Protein AF-A0A6A8GBI9-F1 (afdb_monomer_lite)

Secondary structure (DSSP, 8-state):
--TTTT-TT---HHHHHHH-----SSHHHHHHHHHHHHHHH----HHHHHHS----SHHHHHTS-GGGSHHHHHHHHHHH-HHHHHHHHHHHHHHH-SSS-THHHHHHHHHHHHHHHHHHHHHHHHHHHHHHHH-GGGHHHHTS---HHHHHHHHHHHHHHHHHHHHHHHHS-HHHHHHH-TTTTTT--GGG--HHHHHHHHHHTTSS-HHHHHHHHHHHHHHHHHHHTTSS-----HHHHHHHHHHHHHHHHHHHHHHHHHHH------HHHHHHHHHHHHHTS-EEEETTTTEEEE---TTS---

pLDDT: mean 80.08, std 15.82, range [29.17, 96.94]

Foldseek 3Di:
DPLPPPDPPCCFVLNVLLPDPDDLPDPLLSLLLNLLCCLQPNDDDPVLLVPQDADDDLVSQLPDDSVNNNNNLVNCCVVPNDVVSLVSSLVNCVVPPPQFDSCLSVLSNLLSVLSSLVSCLPVVQVVVVVVCVVPVVCCVVVVHRDPSLLVSLLVLLQSLLVSLLVVLLVVFPVVVVCVVPPVNPPPDDSVRDDSLNSLVSCVVVVLDDPLLSLLSLLSVVVNVVSVVCVPDDDDDPSVSSVLSSVSSSVSSSVSSQVSSCVRPVDDPDPVVVSVVSVCCCCPVQVWDQDPVVSHIDGDDDPPPRPD

Sequence (307 aa):
MDIFDGYPEQENIFQQMVSDDRKLGNEEEEMLLSIIPDLYFKSFDRSDIDSAQDVRTYQDFLELSTDEIRLPIQKIQKREGRYTALKYLWWRFNERSEFYDKWIFLLFVETAEIYLLDTIAHSIPEAIEVLLEKYPQLEQSFHGNPKMDFAYHQYVVLRACAFLHQYLLEKVNIDQYINENSNLQGQFNRDQISFSKVINWAKYDDLITAQTRRLIHFIREVRNVSAHNMWLDRNYSIDILRHGSECSTYILNQILALQFREHLGYDFSREKYGNELENKIEREFEWWYYEQKQTWQPGENPDGRRL

Structure (mmCIF, N/CA/C/O backbone):
data_AF-A0A6A8GBI9-F1
#
_entry.id   AF-A0A6A8GBI9-F1
#
loop_
_atom_site.group_PDB
_atom_site.id
_atom_site.type_symbol
_atom_site.label_atom_id
_atom_site.label_alt_id
_atom_site.label_comp_id
_atom_site.label_asym_id
_atom_site.label_entity_id
_atom_site.label_seq_id
_atom_site.pdbx_PDB_ins_code
_atom_site.Cartn_x
_atom_site.Cartn_y
_atom_site.Cartn_z
_atom_site.occupancy
_atom_site.B_iso_or_equiv
_atom_site.auth_seq_id
_atom_site.auth_comp_id
_atom_site.auth_asym_id
_atom_site.auth_atom_id
_atom_site.pdbx_PDB_model_num
ATOM 1 N N . MET A 1 1 ? 8.711 17.181 17.775 1.00 29.83 1 MET A N 1
ATOM 2 C CA . MET A 1 1 ? 9.452 16.985 16.520 1.00 29.83 1 MET A CA 1
ATOM 3 C C . MET A 1 1 ? 8.476 16.249 15.641 1.00 29.83 1 MET A C 1
ATOM 5 O O . MET A 1 1 ? 8.151 15.115 15.976 1.00 29.83 1 MET A O 1
ATOM 9 N N . ASP A 1 2 ? 7.853 16.951 14.695 1.00 29.17 2 ASP A N 1
ATOM 10 C CA . ASP A 1 2 ? 6.914 16.304 13.785 1.00 29.17 2 ASP A CA 1
ATOM 11 C C . ASP A 1 2 ? 7.690 15.239 13.018 1.00 29.17 2 ASP A C 1
ATOM 13 O O . ASP A 1 2 ? 8.718 15.527 12.409 1.00 29.17 2 ASP A O 1
ATOM 17 N N . ILE A 1 3 ? 7.217 13.996 13.071 1.00 35.81 3 ILE A N 1
ATOM 18 C CA . ILE A 1 3 ? 7.828 12.815 12.429 1.00 35.81 3 ILE A CA 1
ATOM 19 C C . ILE A 1 3 ? 7.675 12.907 10.887 1.00 35.81 3 ILE A C 1
ATOM 21 O O . ILE A 1 3 ? 7.720 11.914 10.172 1.00 35.81 3 ILE A O 1
ATOM 25 N N . PHE A 1 4 ? 7.429 14.109 10.365 1.00 39.19 4 PHE A N 1
ATOM 26 C CA . PHE A 1 4 ? 6.957 14.403 9.018 1.00 39.19 4 PHE A CA 1
ATOM 27 C C . PHE A 1 4 ? 7.815 15.464 8.299 1.00 39.19 4 PHE A C 1
ATOM 29 O O . PHE A 1 4 ? 7.610 15.693 7.113 1.00 39.19 4 PHE A O 1
ATOM 36 N N . ASP A 1 5 ? 8.810 16.064 8.966 1.00 31.52 5 ASP A N 1
ATOM 37 C CA . ASP A 1 5 ? 9.609 17.192 8.440 1.00 31.52 5 ASP A CA 1
ATOM 38 C C . ASP A 1 5 ? 10.712 16.801 7.421 1.00 31.52 5 ASP A C 1
ATOM 40 O O . ASP A 1 5 ? 11.514 17.636 7.005 1.00 31.52 5 ASP A O 1
ATOM 44 N N . GLY A 1 6 ? 10.782 15.531 7.001 1.00 31.50 6 GLY A N 1
ATOM 45 C CA . GLY A 1 6 ? 11.886 14.998 6.188 1.00 31.50 6 GLY A CA 1
ATOM 46 C C . GLY A 1 6 ? 11.761 15.124 4.662 1.00 31.50 6 GLY A C 1
ATOM 47 O O . GLY A 1 6 ? 12.759 14.933 3.972 1.00 31.50 6 GLY A O 1
ATOM 48 N N . TYR A 1 7 ? 10.585 15.447 4.107 1.00 38.94 7 TYR A N 1
ATOM 49 C CA . TYR A 1 7 ? 10.371 15.462 2.646 1.00 38.94 7 TYR A CA 1
ATOM 50 C C . TYR A 1 7 ? 9.542 16.673 2.178 1.00 38.94 7 TYR A C 1
ATOM 52 O O . TYR A 1 7 ? 8.348 16.539 1.909 1.00 38.94 7 TYR A O 1
ATOM 60 N N . PRO A 1 8 ? 10.162 17.857 2.009 1.00 36.34 8 PRO A N 1
ATOM 61 C CA . PRO A 1 8 ? 9.446 19.108 1.730 1.00 36.34 8 PRO A CA 1
ATOM 62 C C . PRO A 1 8 ? 8.731 19.180 0.367 1.00 36.34 8 PRO A C 1
ATOM 64 O O . PRO A 1 8 ? 7.944 20.093 0.148 1.00 36.34 8 PRO A O 1
ATOM 67 N N . GLU A 1 9 ? 8.989 18.248 -0.560 1.00 42.59 9 GLU A N 1
ATOM 68 C CA . GLU A 1 9 ? 8.380 18.244 -1.905 1.00 42.59 9 GLU A CA 1
ATOM 69 C C . GLU A 1 9 ? 7.483 17.023 -2.182 1.00 42.59 9 GLU A C 1
ATOM 71 O O . GLU A 1 9 ? 6.842 16.942 -3.231 1.00 42.59 9 GLU A O 1
ATOM 76 N N . GLN A 1 10 ? 7.388 16.082 -1.237 1.00 48.66 10 GLN A N 1
ATOM 77 C CA . GLN A 1 10 ? 6.519 14.908 -1.332 1.00 48.66 10 GLN A CA 1
ATOM 78 C C . GLN A 1 10 ? 5.439 14.976 -0.257 1.00 48.66 10 GLN A C 1
ATOM 80 O O . GLN A 1 10 ? 5.366 14.100 0.600 1.00 48.66 10 GLN A O 1
ATOM 85 N N . GLU A 1 11 ? 4.574 15.994 -0.300 1.00 52.78 11 GLU A N 1
ATOM 86 C CA . GLU A 1 11 ? 3.369 15.973 0.535 1.00 52.78 11 GLU A CA 1
ATOM 87 C C . GLU A 1 11 ? 2.647 14.651 0.262 1.00 52.78 11 GLU A C 1
ATOM 89 O O . GLU A 1 11 ? 2.245 14.380 -0.867 1.00 52.78 11 GLU A O 1
ATOM 94 N N . ASN A 1 12 ? 2.577 13.744 1.229 1.00 61.06 12 ASN A N 1
ATOM 95 C CA . ASN A 1 12 ? 1.937 12.450 1.020 1.00 61.06 12 ASN A CA 1
ATOM 96 C C . ASN A 1 12 ? 0.427 12.701 0.869 1.00 61.06 12 ASN A C 1
ATOM 98 O O . ASN A 1 12 ? -0.116 13.493 1.630 1.00 61.06 12 ASN A O 1
ATOM 102 N N . ILE A 1 13 ? -0.273 12.053 -0.073 1.00 63.00 13 ILE A N 1
ATOM 103 C CA . ILE A 1 13 ? -1.747 12.163 -0.149 1.00 63.00 13 ILE A CA 1
ATOM 104 C C . ILE A 1 13 ? -2.352 11.797 1.204 1.00 63.00 13 ILE A C 1
ATOM 106 O O . ILE A 1 13 ? -3.234 12.488 1.683 1.00 63.00 13 ILE A O 1
ATOM 110 N N . PHE A 1 14 ? -1.795 10.792 1.880 1.00 61.22 14 PHE A N 1
ATOM 111 C CA . PHE A 1 14 ? -2.158 10.468 3.252 1.00 61.22 14 PHE A CA 1
ATOM 112 C C . PHE A 1 14 ? -1.998 11.663 4.207 1.00 61.22 14 PHE A C 1
ATOM 114 O O . PHE A 1 14 ? -2.901 11.938 4.982 1.00 61.22 14 PHE A O 1
ATOM 121 N N . GLN A 1 15 ? -0.888 12.406 4.145 1.00 62.34 15 GLN A N 1
ATOM 122 C CA . GLN A 1 15 ? -0.668 13.581 5.000 1.00 62.34 15 GLN A CA 1
ATOM 123 C C . GLN A 1 15 ? -1.589 14.741 4.635 1.00 62.34 15 GLN A C 1
ATOM 125 O O . GLN A 1 15 ? -2.162 15.335 5.537 1.00 62.34 15 GLN A O 1
ATOM 130 N N . GLN A 1 16 ? -1.757 15.029 3.340 1.00 64.81 16 GLN A N 1
ATOM 131 C CA . GLN A 1 16 ? -2.707 16.031 2.854 1.00 64.81 16 GLN A CA 1
ATOM 132 C C . GLN A 1 16 ? -4.115 15.692 3.337 1.00 64.81 16 GLN A C 1
ATOM 134 O O . GLN A 1 16 ? -4.820 16.549 3.829 1.00 64.81 16 GLN A O 1
ATOM 139 N N . MET A 1 17 ? -4.514 14.426 3.287 1.00 60.56 17 MET A N 1
ATOM 140 C CA . MET A 1 17 ? -5.832 14.001 3.747 1.00 60.56 17 MET A CA 1
ATOM 141 C C . MET A 1 17 ? -5.995 14.012 5.266 1.00 60.56 17 MET A C 1
ATOM 143 O O . MET A 1 17 ? -7.105 14.183 5.753 1.00 60.56 17 MET A O 1
ATOM 147 N N . VAL A 1 18 ? -4.912 13.820 6.021 1.00 56.78 18 VAL A N 1
ATOM 148 C CA . VAL A 1 18 ? -4.925 13.926 7.488 1.00 56.78 18 VAL A CA 1
ATOM 149 C C . VAL A 1 18 ? -4.931 15.384 7.950 1.00 56.78 18 VAL A C 1
ATOM 151 O O . VAL A 1 18 ? -5.455 15.668 9.025 1.00 56.78 18 VAL A O 1
ATOM 154 N N . SER A 1 19 ? -4.344 16.299 7.175 1.00 56.59 19 SER A N 1
ATOM 155 C CA . SER A 1 19 ? -4.234 17.722 7.517 1.00 56.59 19 SER A CA 1
ATOM 156 C C . SER A 1 19 ? -5.387 18.583 7.002 1.00 56.59 19 SER A C 1
ATOM 158 O O . SER A 1 19 ? -5.551 19.716 7.452 1.00 56.59 19 SER A O 1
ATOM 160 N N . ASP A 1 20 ? -6.174 18.072 6.063 1.00 57.03 20 ASP A N 1
ATOM 161 C CA . ASP A 1 20 ? -7.222 18.819 5.385 1.00 57.03 20 ASP A CA 1
ATOM 162 C C . ASP A 1 20 ? -8.585 18.541 6.036 1.00 57.03 20 ASP A C 1
ATOM 164 O O . ASP A 1 20 ? -9.169 17.477 5.857 1.00 57.03 20 ASP A O 1
ATOM 168 N N . ASP A 1 21 ? -9.110 19.523 6.779 1.00 51.56 21 ASP A N 1
ATOM 169 C CA . ASP A 1 21 ? -10.409 19.508 7.491 1.00 51.56 21 ASP A CA 1
ATOM 170 C C . ASP A 1 21 ? -11.647 19.401 6.557 1.00 51.56 21 ASP A C 1
ATOM 172 O O . ASP A 1 21 ? -12.781 19.726 6.931 1.00 51.56 21 ASP A O 1
ATOM 176 N N . ARG A 1 22 ? -11.467 19.003 5.294 1.00 55.22 22 ARG A N 1
ATOM 177 C CA . ARG A 1 22 ? -12.538 18.924 4.296 1.00 55.22 22 ARG A CA 1
ATOM 178 C C . ARG A 1 22 ? -13.283 17.596 4.414 1.00 55.22 22 ARG A C 1
ATOM 180 O O . ARG A 1 22 ? -12.668 16.541 4.412 1.00 55.22 22 ARG A O 1
ATOM 187 N N . LYS A 1 23 ? -14.621 17.661 4.433 1.00 57.38 23 LYS A N 1
ATOM 188 C CA . LYS A 1 23 ? -15.494 16.476 4.426 1.00 57.38 23 LYS A CA 1
ATOM 189 C C . LYS A 1 23 ? -15.269 15.642 3.157 1.00 57.38 23 LYS A C 1
ATOM 191 O O . LYS A 1 23 ? -15.587 16.081 2.050 1.00 57.38 23 LYS A O 1
ATOM 196 N N . LEU A 1 24 ? -14.697 14.462 3.333 1.00 60.19 24 LEU A N 1
ATOM 197 C CA . LEU A 1 24 ? -14.413 13.425 2.344 1.00 60.19 24 LEU A CA 1
ATOM 198 C C . LEU A 1 24 ? -15.635 12.486 2.121 1.00 60.19 24 LEU A C 1
ATOM 200 O O . LEU A 1 24 ? -15.493 11.272 2.181 1.00 60.19 24 LEU A O 1
ATOM 204 N N . GLY A 1 25 ? -16.848 12.981 1.855 1.00 67.38 25 GLY A N 1
ATOM 205 C CA . GLY A 1 25 ? -18.024 12.114 1.624 1.00 67.38 25 GLY A CA 1
ATOM 206 C C . GLY A 1 25 ? -18.886 11.754 2.854 1.00 67.38 25 GLY A C 1
ATOM 207 O O . GLY A 1 25 ? -19.546 12.624 3.423 1.00 67.38 25 GLY A O 1
ATOM 208 N N . ASN A 1 26 ? -19.044 10.452 3.151 1.00 83.12 26 ASN A N 1
ATOM 209 C CA . ASN A 1 26 ? -19.906 9.950 4.237 1.00 83.12 26 ASN A CA 1
ATOM 210 C C . ASN A 1 26 ? -19.202 10.091 5.596 1.00 83.12 26 ASN A C 1
ATOM 212 O O . ASN A 1 26 ? -18.177 9.452 5.822 1.00 83.12 26 ASN A O 1
ATOM 216 N N . GLU A 1 27 ? -19.795 10.850 6.523 1.00 83.19 27 GLU A N 1
ATOM 217 C CA . GLU A 1 27 ? -19.200 11.181 7.829 1.00 83.19 27 GLU A CA 1
ATOM 218 C C . GLU A 1 27 ? -18.720 9.957 8.634 1.00 83.19 27 GLU A C 1
ATOM 220 O O . GLU A 1 27 ? -17.683 10.036 9.295 1.00 83.19 27 GLU A O 1
ATOM 225 N N . GLU A 1 28 ? -19.413 8.811 8.572 1.00 87.56 28 GLU A N 1
ATOM 226 C CA . GLU A 1 28 ? -18.967 7.594 9.268 1.00 87.56 28 GLU A CA 1
ATOM 227 C C . GLU A 1 28 ? -17.729 6.982 8.600 1.00 87.56 28 GLU A C 1
ATOM 229 O O . GLU A 1 28 ? -16.770 6.629 9.289 1.00 87.56 28 GLU A O 1
ATOM 234 N N . GLU A 1 29 ? -17.718 6.886 7.271 1.00 88.50 29 GLU A N 1
ATOM 235 C CA . GLU A 1 29 ? -16.593 6.328 6.511 1.00 88.50 29 GLU A CA 1
ATOM 236 C C . GLU A 1 29 ? -15.335 7.192 6.661 1.00 88.50 29 GLU A C 1
ATOM 238 O O . GLU A 1 29 ? -14.245 6.672 6.907 1.00 88.50 29 GLU A O 1
ATOM 243 N N . GLU A 1 30 ? -15.494 8.513 6.598 1.00 84.81 30 GLU A N 1
ATOM 244 C CA . GLU A 1 30 ? -14.420 9.478 6.840 1.00 84.81 30 GLU A CA 1
ATOM 245 C C . GLU A 1 30 ? -13.832 9.341 8.236 1.00 84.81 30 GLU A C 1
ATOM 247 O O . GLU A 1 30 ? -12.613 9.269 8.411 1.00 84.81 30 GLU A O 1
ATOM 252 N N . MET A 1 31 ? -14.705 9.279 9.243 1.00 87.69 31 MET A N 1
ATOM 253 C CA . MET A 1 31 ? -14.289 9.137 10.626 1.00 87.69 31 MET A CA 1
ATOM 254 C C . MET A 1 31 ? -13.508 7.828 10.801 1.00 87.69 31 MET A C 1
ATOM 256 O O . MET A 1 31 ? -12.407 7.861 11.355 1.00 87.69 31 MET A O 1
ATOM 260 N N . LEU A 1 32 ? -13.986 6.707 10.248 1.00 90.94 32 LEU A N 1
ATOM 261 C CA . LEU A 1 32 ? -13.280 5.420 10.293 1.00 90.94 32 LEU A CA 1
ATOM 262 C C . LEU A 1 32 ? -11.898 5.485 9.623 1.00 90.94 32 LEU A C 1
ATOM 264 O O . LEU A 1 32 ? -10.922 5.000 10.202 1.00 90.94 32 LEU A O 1
ATOM 268 N N . LEU A 1 33 ? -11.786 6.107 8.445 1.00 88.50 33 LEU A N 1
ATOM 269 C CA . LEU A 1 33 ? -10.502 6.288 7.755 1.00 88.50 33 LEU A CA 1
ATOM 270 C C . LEU A 1 33 ? -9.556 7.206 8.547 1.00 88.50 33 LEU A C 1
ATOM 272 O O . LEU A 1 33 ? -8.368 6.906 8.669 1.00 88.50 33 LEU A O 1
ATOM 276 N N . SER A 1 34 ? -10.078 8.263 9.176 1.00 86.00 34 SER A N 1
ATOM 277 C CA . SER A 1 34 ? -9.299 9.207 9.994 1.00 86.00 34 SER A CA 1
ATOM 278 C C . SER A 1 34 ? -8.739 8.601 11.290 1.00 86.00 34 SER A C 1
ATOM 280 O O . SER A 1 34 ? -7.862 9.186 11.928 1.00 86.00 34 SER A O 1
ATOM 282 N N . ILE A 1 35 ? -9.243 7.440 11.721 1.00 90.38 35 ILE A N 1
ATOM 283 C CA . ILE A 1 35 ? -8.696 6.703 12.867 1.00 90.38 35 ILE A CA 1
ATOM 284 C C . ILE A 1 35 ? -7.425 5.945 12.474 1.00 90.38 35 ILE A C 1
ATOM 286 O O . ILE A 1 35 ? -6.556 5.752 13.321 1.00 90.38 35 ILE A O 1
ATOM 290 N N . ILE A 1 36 ? -7.280 5.522 11.214 1.00 90.94 36 ILE A N 1
ATOM 291 C CA . ILE A 1 36 ? -6.118 4.739 10.773 1.00 90.94 36 ILE A CA 1
ATOM 292 C C . ILE A 1 36 ? -4.803 5.457 11.128 1.00 90.94 36 ILE A C 1
ATOM 294 O O . ILE A 1 36 ? -4.015 4.851 11.850 1.00 90.94 36 ILE A O 1
ATOM 298 N N . PRO A 1 37 ? -4.563 6.732 10.754 1.00 86.25 37 PRO A N 1
ATOM 299 C CA . PRO A 1 37 ? -3.350 7.453 11.149 1.00 86.25 37 PRO A CA 1
ATOM 300 C C . PRO A 1 37 ? -3.083 7.462 12.655 1.00 86.25 37 PRO A C 1
ATOM 302 O O . PRO A 1 37 ? -1.934 7.324 13.076 1.00 86.25 37 PRO A O 1
ATOM 305 N N . ASP A 1 38 ? -4.128 7.573 13.476 1.00 86.81 38 ASP A N 1
ATOM 306 C CA . ASP A 1 38 ? -3.994 7.584 14.932 1.00 86.81 38 ASP A CA 1
ATOM 307 C C . ASP A 1 38 ? -3.406 6.275 15.457 1.00 86.81 38 ASP A C 1
ATOM 309 O O . ASP A 1 38 ? -2.569 6.302 16.358 1.00 86.81 38 ASP A O 1
ATOM 313 N N . LEU A 1 39 ? -3.788 5.139 14.865 1.00 89.88 39 LEU A N 1
ATOM 314 C CA . LEU A 1 39 ? -3.260 3.829 15.250 1.00 89.88 39 LEU A CA 1
ATOM 315 C C . LEU A 1 39 ? -1.773 3.656 14.902 1.00 89.88 39 LEU A C 1
ATOM 317 O O . LEU A 1 39 ? -1.114 2.774 15.462 1.00 89.88 39 LEU A O 1
ATOM 321 N N . TYR A 1 40 ? -1.236 4.451 13.976 1.00 87.19 40 TYR A N 1
ATOM 322 C CA . TYR A 1 40 ? 0.162 4.360 13.551 1.00 87.19 40 TYR A CA 1
ATOM 323 C C . TYR A 1 40 ? 1.053 5.422 14.188 1.00 87.19 40 TYR A C 1
ATOM 325 O O . TYR A 1 40 ? 2.183 5.108 14.559 1.00 87.19 40 TYR A O 1
ATOM 333 N N . PHE A 1 41 ? 0.562 6.657 14.313 1.00 81.75 41 PHE A N 1
ATOM 334 C CA . PHE A 1 41 ? 1.424 7.820 14.533 1.00 81.75 41 PHE A CA 1
ATOM 335 C C . PHE A 1 41 ? 1.099 8.623 15.790 1.00 81.75 41 PHE A C 1
ATOM 337 O O . PHE A 1 41 ? 1.951 9.383 16.246 1.00 81.75 41 PHE A O 1
ATOM 344 N N . LYS A 1 42 ? -0.089 8.467 16.390 1.00 81.69 42 LYS A N 1
ATOM 345 C CA . LYS A 1 42 ? -0.432 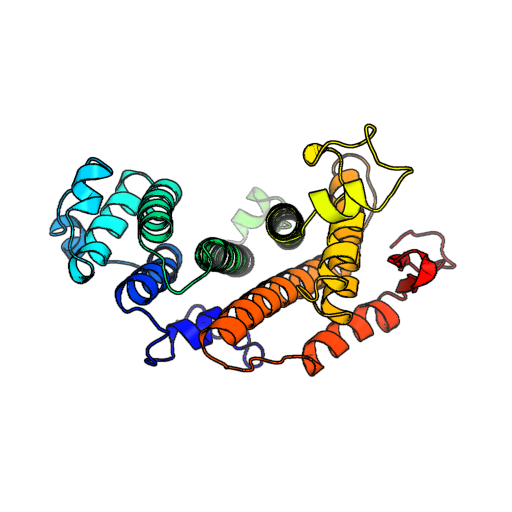9.214 17.606 1.00 81.69 42 LYS A CA 1
ATOM 346 C C . LYS A 1 42 ? -0.092 8.423 18.864 1.00 81.69 42 LYS A C 1
ATOM 348 O O . LYS A 1 42 ? -0.508 7.283 19.061 1.00 81.69 42 LYS A O 1
ATOM 353 N N . SER A 1 43 ? 0.641 9.072 19.763 1.00 72.00 43 SER A N 1
ATOM 354 C CA . SER A 1 43 ? 0.808 8.619 21.139 1.00 72.00 43 SER A CA 1
ATOM 355 C C . SER A 1 43 ? -0.380 9.090 21.975 1.00 72.00 43 SER A C 1
ATOM 357 O O . SER A 1 43 ? -0.660 10.284 22.016 1.00 72.00 43 SER A O 1
ATOM 359 N N . PHE A 1 44 ? -1.042 8.170 22.670 1.00 70.50 44 PHE A N 1
ATOM 360 C CA . PHE A 1 44 ? -2.169 8.491 23.548 1.00 70.50 44 PHE A CA 1
ATOM 361 C C . PHE A 1 44 ? -1.796 8.379 25.020 1.00 70.50 44 PHE A C 1
ATOM 363 O O . PHE A 1 44 ? -1.155 7.395 25.437 1.00 70.50 44 PHE A O 1
ATOM 370 N N . ASP A 1 45 ? -2.272 9.355 25.791 1.00 77.19 45 ASP A N 1
ATOM 371 C CA . ASP A 1 45 ? -2.127 9.400 27.237 1.00 77.19 45 ASP A CA 1
ATOM 372 C C . ASP A 1 45 ? -2.805 8.193 27.889 1.00 77.19 45 ASP A C 1
ATOM 374 O O . ASP A 1 45 ? -3.844 7.690 27.454 1.00 77.19 45 ASP A O 1
ATOM 378 N N . ARG A 1 46 ? -2.178 7.669 28.949 1.00 73.38 46 ARG A N 1
ATOM 379 C CA . ARG A 1 46 ? -2.702 6.491 29.659 1.00 73.38 46 ARG A CA 1
ATOM 380 C C . ARG A 1 46 ? -4.089 6.753 30.252 1.00 73.38 46 ARG A C 1
ATOM 382 O O . ARG A 1 46 ? -4.926 5.861 30.203 1.00 73.38 46 ARG A O 1
ATOM 389 N N . SER A 1 47 ? -4.344 7.970 30.737 1.00 78.69 47 SER A N 1
ATOM 390 C CA . SER A 1 47 ? -5.630 8.367 31.326 1.00 78.69 47 SER A CA 1
ATOM 391 C C . SER A 1 47 ? -6.808 8.230 30.360 1.00 78.69 47 SER A C 1
ATOM 393 O O . SER A 1 47 ? -7.879 7.764 30.753 1.00 78.69 47 SER A O 1
ATOM 395 N N . ASP A 1 48 ? -6.609 8.586 29.094 1.00 77.50 48 ASP A N 1
ATOM 396 C CA . ASP A 1 48 ? -7.678 8.594 28.089 1.00 77.50 48 ASP A CA 1
ATOM 397 C C . ASP A 1 48 ? -8.067 7.166 27.693 1.00 77.50 48 ASP A C 1
ATOM 399 O O . ASP A 1 48 ? -9.234 6.843 27.494 1.00 77.50 48 ASP A O 1
ATOM 403 N N . ILE A 1 49 ? -7.092 6.260 27.668 1.00 77.69 49 ILE A N 1
ATOM 404 C CA . ILE A 1 49 ? -7.328 4.850 27.337 1.00 77.69 49 ILE A CA 1
ATOM 405 C C . ILE A 1 49 ? -7.918 4.080 28.516 1.00 77.69 49 ILE A C 1
ATOM 407 O O . ILE A 1 49 ? -8.770 3.202 28.337 1.00 77.69 49 ILE A O 1
ATOM 411 N N . ASP A 1 50 ? -7.482 4.403 29.730 1.00 81.00 50 ASP A N 1
ATOM 412 C CA . ASP A 1 50 ? -8.014 3.774 30.934 1.00 81.00 50 ASP A CA 1
ATOM 413 C C . ASP A 1 50 ? -9.494 4.142 31.128 1.00 81.00 50 ASP A C 1
ATOM 415 O O . ASP A 1 50 ? -10.289 3.275 31.498 1.00 81.00 50 ASP A O 1
ATOM 419 N N . SER A 1 51 ? -9.880 5.375 30.777 1.00 82.12 51 SER A N 1
ATOM 420 C CA . SER A 1 51 ? -11.271 5.853 30.809 1.00 82.12 51 SER A CA 1
ATOM 421 C C . SER A 1 51 ? -12.136 5.404 29.623 1.00 82.12 51 SER A C 1
ATOM 423 O O . SER A 1 51 ? -13.362 5.441 29.725 1.00 82.12 51 SER A O 1
ATOM 425 N N . ALA A 1 52 ? -11.535 4.928 28.528 1.00 86.75 52 ALA A N 1
ATOM 426 C CA . ALA A 1 52 ? -12.273 4.461 27.358 1.00 86.75 52 ALA A CA 1
ATOM 427 C C . ALA A 1 52 ? -13.130 3.214 27.647 1.00 86.75 52 ALA A C 1
ATOM 429 O O . ALA A 1 52 ? -12.722 2.321 28.405 1.00 86.75 52 ALA A O 1
ATOM 430 N N . GLN A 1 53 ? -14.289 3.116 26.986 1.00 88.50 53 GLN A N 1
ATOM 431 C CA . GLN A 1 53 ? -15.186 1.962 27.087 1.00 88.50 53 GLN A CA 1
ATOM 432 C C . GLN A 1 53 ? -14.449 0.655 26.753 1.00 88.50 53 GLN A C 1
ATOM 434 O O . GLN A 1 53 ? -13.705 0.564 25.774 1.00 88.50 53 GLN A O 1
ATOM 439 N N . ASP A 1 54 ? -14.642 -0.365 27.593 1.00 88.38 54 ASP A N 1
ATOM 440 C CA . ASP A 1 54 ? -14.056 -1.688 27.383 1.00 88.38 54 ASP A CA 1
ATOM 441 C C . ASP A 1 54 ? -14.894 -2.470 26.366 1.00 88.38 54 ASP A C 1
ATOM 443 O O . ASP A 1 54 ? -15.979 -2.952 26.676 1.00 88.38 54 ASP A O 1
ATOM 447 N N . VAL A 1 55 ? -14.380 -2.587 25.146 1.00 91.56 55 VAL A N 1
ATOM 448 C CA . VAL A 1 55 ? -14.962 -3.404 24.074 1.00 91.56 55 VAL A CA 1
ATOM 449 C C . VAL A 1 55 ? -14.286 -4.766 24.107 1.00 91.56 55 VAL A C 1
ATOM 451 O O . VAL A 1 55 ? -13.064 -4.829 23.964 1.00 91.56 55 VAL A O 1
ATOM 454 N N . ARG A 1 56 ? -15.029 -5.859 24.309 1.00 88.12 56 ARG A N 1
ATOM 455 C CA . ARG A 1 56 ? -14.454 -7.217 24.423 1.00 88.12 56 ARG A CA 1
ATOM 456 C C . ARG A 1 56 ? -14.713 -8.070 23.197 1.00 88.12 56 ARG A C 1
ATOM 458 O O . ARG A 1 56 ? -13.907 -8.939 22.879 1.00 88.12 56 ARG A O 1
ATOM 465 N N . THR A 1 57 ? -15.818 -7.823 22.510 1.00 92.62 57 THR A N 1
ATOM 466 C CA . THR A 1 57 ? -16.199 -8.536 21.294 1.00 92.62 57 THR A CA 1
ATOM 467 C C . THR A 1 57 ? -16.408 -7.569 20.137 1.00 92.62 57 THR A C 1
ATOM 469 O O . THR A 1 57 ? -16.535 -6.360 20.326 1.00 92.62 57 THR A O 1
ATOM 472 N N . TYR A 1 58 ? -16.439 -8.101 18.915 1.00 91.62 58 TYR A N 1
ATOM 473 C CA . TYR A 1 58 ? -16.814 -7.303 17.750 1.00 91.62 58 TYR A CA 1
ATOM 474 C C . TYR A 1 58 ? -18.281 -6.842 17.816 1.00 91.62 58 TYR A C 1
ATOM 476 O O . TYR A 1 58 ? -18.603 -5.766 17.329 1.00 91.62 58 TYR A O 1
ATOM 484 N N . GLN A 1 59 ? -19.159 -7.599 18.483 1.00 93.31 59 GLN A N 1
ATOM 485 C CA . GLN A 1 59 ? -20.551 -7.189 18.663 1.00 93.31 59 GLN A CA 1
ATOM 486 C C . GLN A 1 59 ? -20.649 -5.926 19.529 1.00 93.31 59 GLN A C 1
ATOM 488 O O . GLN A 1 59 ? -21.326 -4.982 19.138 1.00 93.31 59 GLN A O 1
ATOM 493 N N . ASP A 1 60 ? -19.893 -5.863 20.630 1.00 93.19 60 ASP A N 1
ATOM 494 C CA . ASP A 1 60 ? -19.825 -4.664 21.480 1.00 93.19 60 ASP A CA 1
ATOM 495 C C . ASP A 1 60 ? -19.280 -3.457 20.689 1.00 93.19 60 ASP A C 1
ATOM 497 O O . ASP A 1 60 ? -19.664 -2.315 20.923 1.00 93.19 60 ASP A O 1
ATOM 501 N N . PHE A 1 61 ? -18.371 -3.703 19.737 1.00 94.25 61 PHE A N 1
ATOM 502 C CA . PHE A 1 61 ? -17.802 -2.663 18.878 1.00 94.25 61 PHE A CA 1
ATOM 503 C C . PHE A 1 61 ? -18.821 -2.088 17.885 1.00 94.25 61 PHE A C 1
ATOM 505 O O . PHE A 1 61 ? -18.785 -0.895 17.578 1.00 94.25 61 PHE A O 1
ATOM 512 N N . LEU A 1 62 ? -19.727 -2.923 17.369 1.00 91.50 62 LEU A N 1
ATOM 513 C CA . LEU A 1 62 ? -20.780 -2.503 16.442 1.00 91.50 62 LEU A CA 1
ATOM 514 C C . LEU A 1 62 ? -21.840 -1.613 17.102 1.00 91.50 62 LEU A C 1
ATOM 516 O O . LEU A 1 62 ? -22.473 -0.814 16.409 1.00 91.50 62 LEU A O 1
ATOM 520 N N . GLU A 1 63 ? -22.019 -1.745 18.416 1.00 91.94 63 GLU A N 1
ATOM 521 C CA . GLU A 1 63 ? -22.960 -0.946 19.209 1.00 91.94 63 GLU A CA 1
ATOM 522 C C . GLU A 1 63 ? -22.468 0.486 19.459 1.00 91.94 63 GLU A C 1
ATOM 524 O O . GLU A 1 63 ? -23.281 1.361 19.748 1.00 91.94 63 GLU A O 1
ATOM 529 N N . LEU A 1 64 ? -21.164 0.745 19.307 1.00 91.88 64 LEU A N 1
ATOM 530 C CA . LEU A 1 64 ? -20.605 2.088 19.454 1.00 91.88 64 LEU A CA 1
ATOM 531 C C . LEU A 1 64 ? -21.148 3.027 18.376 1.00 91.88 64 LEU A C 1
ATOM 533 O O . LEU A 1 64 ? -21.131 2.703 17.179 1.00 91.88 64 LEU A O 1
ATOM 537 N N . SER A 1 65 ? -21.545 4.232 18.775 1.00 90.00 65 SER A N 1
ATOM 538 C CA . SER A 1 65 ? -21.757 5.310 17.812 1.00 90.00 65 SER A CA 1
ATOM 539 C C . SER A 1 65 ? -20.431 5.720 17.166 1.00 90.00 65 SER A C 1
ATOM 541 O O . SER A 1 65 ? -19.355 5.463 17.703 1.00 90.00 65 SER A O 1
ATOM 543 N N . THR A 1 66 ? -20.507 6.337 15.989 1.00 85.56 66 THR A N 1
ATOM 544 C CA . THR A 1 66 ? -19.350 6.790 15.201 1.00 85.56 66 THR A CA 1
ATOM 545 C C . THR A 1 66 ? -18.363 7.617 16.040 1.00 85.56 66 THR A C 1
ATOM 547 O O . THR A 1 66 ? -17.165 7.337 16.039 1.00 85.56 66 THR A O 1
ATOM 550 N N . ASP A 1 67 ? -18.861 8.552 16.850 1.00 85.81 67 ASP A N 1
ATOM 551 C CA . ASP A 1 67 ? -18.027 9.447 17.665 1.00 85.81 67 ASP A CA 1
ATOM 552 C C . ASP A 1 67 ? -17.342 8.739 18.848 1.00 85.81 67 ASP A C 1
ATOM 554 O O . ASP A 1 67 ? -16.324 9.203 19.364 1.00 85.81 67 ASP A O 1
ATOM 558 N N . GLU A 1 68 ? -17.862 7.584 19.267 1.00 90.75 68 GLU A N 1
ATOM 559 C CA . GLU A 1 68 ? -17.344 6.824 20.407 1.00 90.75 68 GLU A CA 1
ATOM 560 C C . GLU A 1 68 ? -16.207 5.872 20.028 1.00 90.75 68 GLU A C 1
ATOM 562 O O . GLU A 1 68 ? -15.546 5.350 20.918 1.00 90.75 68 GLU A O 1
ATOM 567 N N . ILE A 1 69 ? -15.939 5.630 18.739 1.00 92.31 69 ILE A N 1
ATOM 568 C CA . ILE A 1 69 ? -15.028 4.559 18.288 1.00 92.31 69 ILE A CA 1
ATOM 569 C C . ILE A 1 69 ? -13.560 4.829 18.634 1.00 92.31 69 ILE A C 1
ATOM 571 O O . ILE A 1 69 ? -12.812 3.892 18.936 1.00 92.31 69 ILE A O 1
ATOM 575 N N . ARG A 1 70 ? -13.126 6.095 18.582 1.00 90.88 70 ARG A N 1
ATOM 576 C CA . ARG A 1 70 ? -11.699 6.465 18.555 1.00 90.88 70 ARG A CA 1
ATOM 577 C C . ARG A 1 70 ? -10.921 6.029 19.802 1.00 90.88 70 ARG A C 1
ATOM 579 O O . ARG A 1 70 ? -9.800 5.549 19.669 1.00 90.88 70 ARG A O 1
ATOM 586 N N . LEU A 1 71 ? -11.485 6.146 21.003 1.00 90.94 71 LEU A N 1
ATOM 587 C CA . LEU A 1 71 ? -10.785 5.734 22.231 1.00 90.94 71 LEU A CA 1
ATOM 588 C C . LEU A 1 71 ? -10.835 4.208 22.475 1.00 90.94 71 LEU A C 1
ATOM 590 O O . LEU A 1 71 ? -9.786 3.607 22.732 1.00 90.94 71 LEU A O 1
ATOM 594 N N . PRO A 1 72 ? -11.992 3.525 22.352 1.00 93.69 72 PRO A N 1
ATOM 595 C CA . PRO A 1 72 ? -12.072 2.070 22.463 1.00 93.69 72 PRO A CA 1
ATOM 596 C C . PRO A 1 72 ? -11.163 1.329 21.484 1.00 93.69 72 PRO A C 1
ATOM 598 O O . PRO A 1 72 ? -10.536 0.339 21.861 1.00 93.69 72 PRO A O 1
ATOM 601 N N . ILE A 1 73 ? -11.021 1.807 20.245 1.00 93.94 73 ILE A N 1
ATOM 602 C CA . ILE A 1 73 ? -10.169 1.133 19.259 1.00 93.94 73 ILE A CA 1
ATOM 603 C C . ILE A 1 73 ? -8.676 1.226 19.600 1.00 93.94 73 ILE A C 1
ATOM 605 O O . ILE A 1 73 ? -7.931 0.265 19.406 1.00 93.94 73 ILE A O 1
ATOM 609 N N . GLN A 1 74 ? -8.243 2.326 20.215 1.00 90.56 74 GLN A N 1
ATOM 610 C CA . GLN A 1 74 ? -6.886 2.464 20.752 1.00 90.56 74 GLN A CA 1
ATOM 611 C C . GLN A 1 74 ? -6.665 1.563 21.967 1.00 90.56 74 GLN A C 1
ATOM 613 O O . GLN A 1 74 ? -5.587 0.986 22.138 1.00 90.56 74 GLN A O 1
ATOM 618 N N . LYS A 1 75 ? -7.690 1.396 22.809 1.00 92.12 75 LYS A N 1
ATOM 619 C CA . LYS A 1 75 ? -7.657 0.442 23.923 1.00 92.12 75 LYS A CA 1
ATOM 620 C C . LYS A 1 75 ? -7.500 -0.991 23.417 1.00 92.12 75 LYS A C 1
ATOM 622 O O . LYS A 1 75 ? -6.646 -1.717 23.928 1.00 92.12 75 LYS A O 1
ATOM 627 N N . ILE A 1 76 ? -8.242 -1.371 22.371 1.00 93.69 76 ILE A N 1
ATOM 628 C CA . ILE A 1 76 ? -8.073 -2.656 21.673 1.00 93.69 76 ILE A CA 1
ATOM 629 C C . ILE A 1 76 ? -6.646 -2.778 21.134 1.00 93.69 76 ILE A C 1
ATOM 631 O O . ILE A 1 76 ? -5.998 -3.792 21.381 1.00 93.69 76 ILE A O 1
ATOM 635 N N . GLN A 1 77 ? -6.112 -1.744 20.476 1.00 92.62 77 GLN A N 1
ATOM 636 C CA . GLN A 1 77 ? -4.732 -1.760 19.985 1.00 92.62 77 GLN A CA 1
ATOM 637 C C . GLN A 1 77 ? -3.718 -2.007 21.109 1.00 92.62 77 GLN A C 1
ATOM 639 O O . GLN A 1 77 ? -2.815 -2.824 20.933 1.00 92.62 77 GLN A O 1
ATOM 644 N N . LYS A 1 78 ? -3.840 -1.333 22.260 1.00 89.44 78 LYS A N 1
ATOM 645 C CA . LYS A 1 78 ? -2.913 -1.537 23.387 1.00 89.44 78 LYS A CA 1
ATOM 646 C C . LYS A 1 78 ? -3.044 -2.926 24.014 1.00 89.44 78 LYS A C 1
ATOM 648 O O . LYS A 1 78 ? -2.044 -3.467 24.477 1.00 89.44 78 LYS A O 1
ATOM 653 N N . ARG A 1 79 ? -4.253 -3.494 24.042 1.00 89.88 79 ARG A N 1
ATOM 654 C CA . ARG A 1 79 ? -4.532 -4.802 24.655 1.00 89.88 79 ARG A CA 1
ATOM 655 C C . ARG A 1 79 ? -4.169 -5.979 23.748 1.00 89.88 79 ARG A C 1
ATOM 657 O O . ARG A 1 79 ? -3.609 -6.959 24.226 1.00 89.88 79 ARG A O 1
ATOM 664 N N . GLU A 1 80 ? -4.512 -5.896 22.467 1.00 92.56 80 GLU A N 1
ATOM 665 C CA . GLU A 1 80 ? -4.507 -7.027 21.524 1.00 92.56 80 GLU A CA 1
ATOM 666 C C . GLU A 1 80 ? -3.660 -6.783 20.270 1.00 92.56 80 GLU A C 1
ATOM 668 O O . GLU A 1 80 ? -3.444 -7.697 19.476 1.00 92.56 80 GLU A O 1
ATOM 673 N N . GLY A 1 81 ? -3.145 -5.567 20.096 1.00 91.50 81 GLY A N 1
ATOM 674 C CA . GLY A 1 81 ? -2.300 -5.187 18.973 1.00 91.50 81 GLY A CA 1
ATOM 675 C C . GLY A 1 81 ? -3.051 -4.508 17.828 1.00 91.50 81 GLY A C 1
ATOM 676 O O . GLY A 1 81 ? -4.276 -4.569 17.695 1.00 91.50 81 GLY A O 1
ATOM 677 N N . ARG A 1 82 ? -2.275 -3.849 16.959 1.00 93.62 82 ARG A N 1
ATOM 678 C CA . ARG A 1 82 ? -2.787 -3.043 15.839 1.00 93.62 82 ARG A CA 1
ATOM 679 C C . ARG A 1 82 ? -3.602 -3.854 14.836 1.00 93.62 82 ARG A C 1
ATOM 681 O O . ARG A 1 82 ? -4.609 -3.358 14.350 1.00 93.62 82 ARG A O 1
ATOM 688 N N . TYR A 1 83 ? -3.202 -5.095 14.555 1.00 94.44 83 TYR A N 1
ATOM 689 C CA . TYR A 1 83 ? -3.938 -5.959 13.629 1.00 94.44 83 TYR A CA 1
ATOM 690 C C . TYR A 1 83 ? -5.399 -6.139 14.058 1.00 94.44 83 TYR A C 1
ATOM 692 O O . TYR A 1 83 ? -6.298 -5.968 13.241 1.00 94.44 83 TYR A O 1
ATOM 700 N N . THR A 1 84 ? -5.652 -6.426 15.338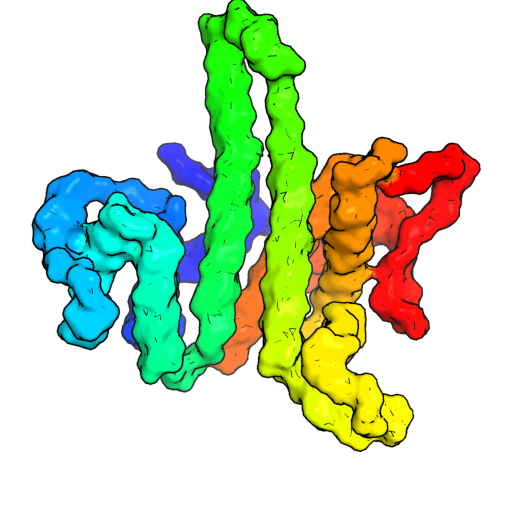 1.00 94.94 84 THR A N 1
ATOM 701 C CA . THR A 1 84 ? -7.019 -6.610 15.841 1.00 94.94 84 THR A CA 1
ATOM 702 C C . THR A 1 84 ? -7.828 -5.318 15.765 1.00 94.94 84 THR A C 1
ATOM 704 O O . THR A 1 84 ? -8.978 -5.346 15.331 1.00 94.94 84 THR A O 1
ATOM 707 N N . ALA A 1 85 ? -7.218 -4.182 16.110 1.00 95.62 85 ALA A N 1
ATOM 708 C CA . ALA A 1 85 ? -7.857 -2.876 15.977 1.00 95.62 85 ALA A CA 1
ATOM 709 C C . ALA A 1 85 ? -8.240 -2.574 14.513 1.00 95.62 85 ALA A C 1
ATOM 711 O O . ALA A 1 85 ? -9.398 -2.295 14.209 1.00 95.62 85 ALA A O 1
ATOM 712 N N . LEU A 1 86 ? -7.302 -2.729 13.577 1.00 96.81 86 LEU A N 1
ATOM 713 C CA . LEU A 1 86 ? -7.568 -2.540 12.148 1.00 96.81 86 LEU A CA 1
ATOM 714 C C . LEU A 1 86 ? -8.623 -3.504 11.617 1.00 96.81 86 LEU A C 1
ATOM 716 O O . LEU A 1 86 ? -9.443 -3.115 10.799 1.00 96.81 86 LEU A O 1
ATOM 720 N N . LYS A 1 87 ? -8.636 -4.746 12.100 1.00 96.31 87 LYS A N 1
ATOM 721 C CA . LYS A 1 87 ? -9.627 -5.752 11.720 1.00 96.31 87 LYS A CA 1
ATOM 722 C C . LYS A 1 87 ? -11.047 -5.343 12.121 1.00 96.31 87 LYS A C 1
ATOM 724 O O . LYS A 1 87 ? -11.968 -5.536 11.336 1.00 96.31 87 LYS A O 1
ATOM 729 N N . TYR A 1 88 ? -11.223 -4.763 13.308 1.00 96.56 88 TYR A N 1
ATOM 730 C CA . TYR A 1 88 ? -12.528 -4.280 13.776 1.00 96.56 88 TYR A CA 1
ATOM 731 C C . TYR A 1 88 ? -13.000 -3.075 12.957 1.00 96.56 88 TYR A C 1
ATOM 733 O O . TYR A 1 88 ? -14.152 -3.042 12.522 1.00 96.56 88 TYR A O 1
ATOM 741 N N . LEU A 1 89 ? -12.097 -2.123 12.693 1.00 96.12 89 LEU A N 1
ATOM 742 C CA . LEU A 1 89 ? -12.379 -0.986 11.815 1.00 96.12 89 LEU A CA 1
ATOM 743 C C . LEU A 1 89 ? -12.727 -1.443 10.398 1.00 96.12 89 LEU A C 1
ATOM 745 O O . LEU A 1 89 ? -13.727 -0.993 9.852 1.00 96.12 89 LEU A O 1
ATOM 749 N N . TRP A 1 90 ? -11.949 -2.373 9.840 1.00 96.25 90 TRP A N 1
ATOM 750 C CA . TRP A 1 90 ? -12.167 -2.935 8.512 1.00 96.25 90 TRP A CA 1
ATOM 751 C C . TRP A 1 90 ? -13.536 -3.584 8.391 1.00 96.25 90 TRP A C 1
ATOM 753 O O . TRP A 1 90 ? -14.260 -3.300 7.446 1.00 96.25 90 TRP A O 1
ATOM 763 N N . TRP A 1 91 ? -13.904 -4.451 9.336 1.00 95.44 91 TRP A N 1
ATOM 764 C CA . TRP A 1 91 ? -15.197 -5.118 9.285 1.00 95.44 91 TRP A CA 1
ATOM 765 C C . TRP A 1 91 ? -16.345 -4.116 9.317 1.00 95.44 91 TRP A C 1
ATOM 767 O O . TRP A 1 91 ? -17.238 -4.200 8.483 1.00 95.44 91 TRP A O 1
ATOM 777 N N . ARG A 1 92 ? -16.277 -3.112 10.202 1.00 94.25 92 ARG A N 1
ATOM 778 C CA . ARG A 1 92 ? -17.307 -2.070 10.262 1.00 94.25 92 ARG A CA 1
ATOM 779 C C . ARG A 1 92 ? -17.350 -1.235 8.983 1.00 94.25 92 ARG A C 1
ATOM 781 O O . ARG A 1 92 ? -18.434 -0.983 8.473 1.00 94.25 92 ARG A O 1
ATOM 788 N N . PHE A 1 93 ? -16.189 -0.852 8.453 1.00 93.94 93 PHE A N 1
ATOM 789 C CA . PHE A 1 93 ? -16.086 -0.134 7.186 1.00 93.94 93 PHE A CA 1
ATOM 790 C C . PHE A 1 93 ? -16.697 -0.955 6.046 1.00 93.94 93 PHE A C 1
ATOM 792 O O . PHE A 1 93 ? -17.565 -0.475 5.340 1.00 93.94 93 PHE A O 1
ATOM 799 N N . ASN A 1 94 ? -16.324 -2.224 5.908 1.00 93.31 94 ASN A N 1
ATOM 800 C CA . ASN A 1 94 ? -16.813 -3.097 4.845 1.00 93.31 94 ASN A CA 1
ATOM 801 C C . ASN A 1 94 ? -18.315 -3.427 4.961 1.00 93.31 94 ASN A C 1
ATOM 803 O O . ASN A 1 94 ? -18.945 -3.716 3.950 1.00 93.31 94 ASN A O 1
ATOM 807 N N . GLU A 1 95 ? -18.890 -3.420 6.166 1.00 90.06 95 GLU A N 1
ATOM 808 C CA . GLU A 1 95 ? -20.330 -3.638 6.376 1.00 90.06 95 GLU A CA 1
ATOM 809 C C . GLU A 1 95 ? -21.182 -2.391 6.114 1.00 90.06 95 GLU A C 1
ATOM 811 O O . GLU A 1 95 ? -22.354 -2.529 5.769 1.00 90.06 95 GLU A O 1
ATOM 816 N N . ARG A 1 96 ? -20.620 -1.192 6.311 1.00 86.81 96 ARG A N 1
ATOM 817 C CA . ARG A 1 96 ? -21.373 0.074 6.286 1.00 86.81 96 ARG A CA 1
ATOM 818 C C . ARG A 1 96 ? -20.977 1.034 5.174 1.00 86.81 96 ARG A C 1
ATOM 820 O O . ARG A 1 96 ? -21.664 2.032 4.993 1.00 86.81 96 ARG A O 1
ATOM 827 N N . SER A 1 97 ? -19.878 0.772 4.474 1.00 87.06 97 SER A N 1
ATOM 828 C CA . SER A 1 97 ? -19.415 1.646 3.405 1.00 87.06 97 SER A CA 1
ATOM 829 C C . SER A 1 97 ? -20.355 1.530 2.212 1.00 87.06 97 SER A C 1
ATOM 831 O O . SER A 1 97 ? -20.557 0.454 1.646 1.00 87.06 97 SER A O 1
ATOM 833 N N . GLU A 1 98 ? -20.960 2.658 1.871 1.00 86.56 98 GLU A N 1
ATOM 834 C CA . GLU A 1 98 ? -21.830 2.832 0.710 1.00 86.56 98 GLU A CA 1
ATOM 835 C C . GLU A 1 98 ? -21.190 3.780 -0.302 1.00 86.56 98 GLU A C 1
ATOM 837 O O . GLU A 1 98 ? -21.470 3.696 -1.500 1.00 86.56 98 GLU A O 1
ATOM 842 N N . PHE A 1 99 ? -20.359 4.704 0.185 1.00 85.69 99 PHE A N 1
ATOM 843 C CA . PHE A 1 99 ? -19.767 5.747 -0.628 1.00 85.69 99 PHE A CA 1
ATOM 844 C C . PHE A 1 99 ? -18.459 5.291 -1.259 1.00 85.69 99 PHE A C 1
ATOM 846 O O . PHE A 1 99 ? -18.303 5.430 -2.469 1.00 85.69 99 PHE A O 1
ATOM 853 N N . TYR A 1 100 ? -17.540 4.745 -0.464 1.00 86.06 100 TYR A N 1
ATOM 854 C CA . TYR A 1 100 ? -16.235 4.306 -0.935 1.00 86.06 100 TYR A CA 1
ATOM 855 C C . TYR A 1 100 ? -16.192 2.838 -1.356 1.00 86.06 100 TYR A C 1
ATOM 857 O O . TYR A 1 100 ? -16.868 1.970 -0.810 1.00 86.06 100 TYR A O 1
ATOM 865 N N . ASP A 1 101 ? -15.301 2.515 -2.292 1.00 88.50 101 ASP A N 1
ATOM 866 C CA . ASP A 1 101 ? -14.913 1.121 -2.476 1.00 88.50 101 ASP A CA 1
ATOM 867 C C . ASP A 1 101 ? -14.153 0.604 -1.245 1.00 88.50 101 ASP A C 1
ATOM 869 O O . ASP A 1 101 ? -13.249 1.260 -0.720 1.00 88.50 101 ASP A O 1
ATOM 873 N N . LYS A 1 102 ? -14.466 -0.628 -0.827 1.00 90.25 102 LYS A N 1
ATOM 874 C CA . LYS A 1 102 ? -13.826 -1.313 0.305 1.00 90.25 102 LYS A CA 1
ATOM 875 C C . LYS A 1 102 ? -12.283 -1.259 0.246 1.00 90.25 102 LYS A C 1
ATOM 877 O O . LYS A 1 102 ? -11.611 -1.183 1.270 1.00 90.25 102 LYS A O 1
ATOM 882 N N . TRP A 1 103 ? -11.682 -1.261 -0.942 1.00 91.81 103 TRP A N 1
ATOM 883 C CA . TRP A 1 103 ? -10.233 -1.208 -1.105 1.00 91.81 103 TRP A CA 1
ATOM 884 C C . TRP A 1 103 ? -9.603 0.102 -0.652 1.00 91.81 103 TRP A C 1
ATOM 886 O O . TRP A 1 103 ? -8.406 0.094 -0.363 1.00 91.81 103 TRP A O 1
ATOM 896 N N . ILE A 1 104 ? -10.363 1.193 -0.515 1.00 90.31 104 ILE A N 1
ATOM 897 C CA . ILE A 1 104 ? -9.819 2.455 -0.009 1.00 90.31 104 ILE A CA 1
ATOM 898 C C . ILE A 1 104 ? -9.259 2.286 1.405 1.00 90.31 104 ILE A C 1
ATOM 900 O O . ILE A 1 104 ? -8.162 2.756 1.692 1.00 90.31 104 ILE A O 1
ATOM 904 N N . PHE A 1 105 ? -9.949 1.526 2.261 1.00 92.88 105 PHE A N 1
ATOM 905 C CA . PHE A 1 105 ? -9.495 1.251 3.622 1.00 92.88 105 PHE A CA 1
ATOM 906 C C . PHE A 1 105 ? -8.173 0.482 3.605 1.00 92.88 105 PHE A C 1
ATOM 908 O O . PHE A 1 105 ? -7.221 0.830 4.302 1.00 92.88 105 PHE A O 1
ATOM 915 N N . LEU A 1 106 ? -8.098 -0.559 2.773 1.00 94.44 106 LEU A N 1
ATOM 916 C CA . LEU A 1 106 ? -6.906 -1.394 2.654 1.00 94.44 106 LEU A CA 1
ATOM 917 C C . LEU A 1 106 ? -5.725 -0.612 2.060 1.00 94.44 106 LEU A C 1
ATOM 919 O O . LEU A 1 106 ? -4.601 -0.783 2.524 1.00 94.44 106 LEU A O 1
ATOM 923 N N . LEU A 1 107 ? -5.975 0.281 1.097 1.00 91.06 107 LEU A N 1
ATOM 924 C CA . LEU A 1 107 ? -4.970 1.198 0.551 1.00 91.06 107 LEU A CA 1
ATOM 925 C C . LEU A 1 107 ? -4.446 2.158 1.625 1.00 91.06 107 LEU A C 1
ATOM 927 O O . LEU A 1 107 ? -3.237 2.345 1.723 1.00 91.06 107 LEU A O 1
ATOM 931 N N . PHE A 1 108 ? -5.321 2.715 2.470 1.00 88.81 108 PHE A N 1
ATOM 932 C CA . PHE A 1 108 ? -4.904 3.552 3.603 1.00 88.81 108 PHE A CA 1
ATOM 933 C C . PHE A 1 108 ? -3.982 2.812 4.557 1.00 88.81 108 PHE A C 1
ATOM 935 O O . PHE A 1 108 ? -2.939 3.336 4.946 1.00 88.81 108 PHE A O 1
ATOM 942 N N . VAL A 1 109 ? -4.376 1.596 4.936 1.00 92.69 109 VAL A N 1
ATOM 943 C CA . VAL A 1 109 ? -3.578 0.750 5.822 1.00 92.69 109 VAL A CA 1
ATOM 944 C C . VAL A 1 109 ? -2.221 0.456 5.193 1.00 92.69 109 VAL A C 1
ATOM 946 O O . VAL A 1 109 ? -1.206 0.603 5.865 1.00 92.69 109 VAL A O 1
ATOM 949 N N . GLU A 1 110 ? -2.175 0.090 3.911 1.00 92.44 110 GLU A N 1
ATOM 950 C CA . GLU A 1 110 ? -0.912 -0.235 3.247 1.00 92.44 110 GLU A CA 1
ATOM 951 C C . GLU A 1 110 ? 0.018 0.981 3.143 1.00 92.44 110 GLU A C 1
ATOM 953 O O . GLU A 1 110 ? 1.204 0.879 3.462 1.00 92.44 110 GLU A O 1
ATOM 958 N N . THR A 1 111 ? -0.515 2.153 2.790 1.00 87.62 111 THR A N 1
ATOM 959 C CA . THR A 1 111 ? 0.256 3.404 2.764 1.00 87.62 111 THR A CA 1
ATOM 960 C C . THR A 1 111 ? 0.776 3.775 4.158 1.00 87.62 111 THR A C 1
ATOM 962 O O . THR A 1 111 ? 1.933 4.180 4.292 1.00 87.62 111 THR A O 1
ATOM 965 N N . ALA A 1 112 ? -0.029 3.592 5.212 1.00 87.00 112 ALA A N 1
ATOM 966 C CA . ALA A 1 112 ? 0.389 3.845 6.592 1.00 87.00 112 ALA A CA 1
ATOM 967 C C . ALA A 1 112 ? 1.459 2.850 7.084 1.00 87.00 112 ALA A C 1
ATOM 969 O O . ALA A 1 112 ? 2.400 3.253 7.770 1.00 87.00 112 ALA A O 1
ATOM 970 N N . GLU A 1 113 ? 1.364 1.568 6.712 1.00 89.25 113 GLU A N 1
ATOM 971 C CA . GLU A 1 113 ? 2.394 0.560 7.006 1.00 89.25 113 GLU A CA 1
ATOM 972 C C . GLU A 1 113 ? 3.731 0.916 6.352 1.00 89.25 113 GLU A C 1
ATOM 974 O O . GLU A 1 113 ? 4.764 0.867 7.018 1.00 89.25 113 GLU A O 1
ATOM 979 N N . ILE A 1 114 ? 3.727 1.323 5.078 1.00 86.31 114 ILE A N 1
ATOM 980 C CA . ILE A 1 114 ? 4.946 1.756 4.377 1.00 86.31 114 ILE A CA 1
ATOM 981 C C . ILE A 1 114 ? 5.564 2.976 5.056 1.00 86.31 114 ILE A C 1
ATOM 983 O O . ILE A 1 114 ? 6.771 2.996 5.286 1.00 86.31 114 ILE A O 1
ATOM 987 N N . TYR A 1 115 ? 4.750 3.953 5.450 1.00 82.69 115 TYR A N 1
ATOM 988 C CA . TYR A 1 115 ? 5.253 5.139 6.140 1.00 82.69 115 TYR A CA 1
ATOM 989 C C . TYR A 1 115 ? 5.843 4.819 7.523 1.00 82.69 115 TYR A C 1
ATOM 991 O O . TYR A 1 115 ? 6.882 5.352 7.918 1.00 82.69 115 TYR A O 1
ATOM 999 N N . LEU A 1 116 ? 5.219 3.906 8.270 1.00 83.56 116 LEU A N 1
ATOM 1000 C CA . LEU A 1 116 ? 5.780 3.446 9.537 1.00 83.56 116 LEU A CA 1
ATOM 1001 C C . LEU A 1 116 ? 7.121 2.736 9.336 1.00 83.56 116 LEU A C 1
ATOM 1003 O O . LEU A 1 116 ? 8.038 2.932 10.131 1.00 83.56 116 LEU A O 1
ATOM 1007 N N . LEU A 1 117 ? 7.239 1.906 8.299 1.00 82.38 117 LEU A N 1
ATOM 1008 C CA . LEU A 1 117 ? 8.499 1.245 7.971 1.00 82.38 117 LEU A CA 1
ATOM 1009 C C . LEU A 1 117 ? 9.591 2.262 7.654 1.00 82.38 117 LEU A C 1
ATOM 1011 O O . LEU A 1 117 ? 10.708 2.083 8.125 1.00 82.38 117 LEU A O 1
ATOM 1015 N N . ASP A 1 118 ? 9.256 3.325 6.926 1.00 78.94 118 ASP A N 1
ATOM 1016 C CA . ASP A 1 118 ? 10.173 4.426 6.632 1.00 78.94 118 ASP A CA 1
ATOM 1017 C C . ASP A 1 118 ? 10.660 5.106 7.917 1.00 78.94 118 ASP A C 1
ATOM 1019 O O . ASP A 1 118 ? 11.862 5.256 8.132 1.00 78.94 118 ASP A O 1
ATOM 1023 N N . THR A 1 119 ? 9.733 5.402 8.832 1.00 75.81 119 THR A N 1
ATOM 1024 C CA . THR A 1 119 ? 10.058 5.975 10.147 1.00 75.81 119 THR A CA 1
ATOM 1025 C C . THR A 1 119 ? 11.003 5.058 10.927 1.00 75.81 119 THR A C 1
ATOM 1027 O O . THR A 1 119 ? 12.012 5.499 11.465 1.00 75.81 119 THR A O 1
ATOM 1030 N N . ILE A 1 120 ? 10.715 3.756 10.972 1.00 73.94 120 ILE A N 1
ATOM 1031 C CA . ILE A 1 120 ? 11.556 2.769 11.663 1.00 73.94 120 ILE A CA 1
ATOM 1032 C C . ILE A 1 120 ? 12.942 2.680 11.011 1.00 73.94 120 ILE A C 1
ATOM 1034 O O . ILE A 1 120 ? 13.948 2.615 11.720 1.00 73.94 120 ILE A O 1
ATOM 1038 N N . ALA A 1 121 ? 12.992 2.667 9.679 1.00 72.56 121 ALA A N 1
ATOM 1039 C CA . ALA A 1 121 ? 14.218 2.518 8.911 1.00 72.56 121 ALA A CA 1
ATOM 1040 C C . ALA A 1 121 ? 15.167 3.708 9.075 1.00 72.56 121 ALA A C 1
ATOM 1042 O O . ALA A 1 121 ? 16.368 3.481 9.085 1.00 72.56 121 ALA A O 1
ATOM 1043 N N . HIS A 1 122 ? 14.652 4.925 9.264 1.00 71.25 122 HIS A N 1
ATOM 1044 C CA . HIS A 1 122 ? 15.480 6.123 9.440 1.00 71.25 122 HIS A CA 1
ATOM 1045 C C . HIS A 1 122 ? 15.730 6.459 10.919 1.00 71.25 122 HIS A C 1
ATOM 1047 O O . HIS A 1 122 ? 16.868 6.696 11.317 1.00 71.25 122 HIS A O 1
ATOM 1053 N N . SER A 1 123 ? 14.710 6.387 11.781 1.00 71.12 123 SER A N 1
ATOM 1054 C CA . SER A 1 123 ? 14.848 6.792 13.189 1.00 71.12 123 SER A CA 1
ATOM 1055 C C . SER A 1 123 ? 15.679 5.823 14.035 1.00 71.12 123 SER A C 1
ATOM 1057 O O . SER A 1 123 ? 16.309 6.244 15.006 1.00 71.12 123 SER A O 1
ATOM 1059 N N . ILE A 1 124 ? 15.684 4.520 13.721 1.00 70.81 124 ILE A N 1
ATOM 1060 C CA . ILE A 1 124 ? 16.470 3.545 14.496 1.00 70.81 124 ILE A CA 1
ATOM 1061 C C . ILE A 1 124 ? 17.972 3.698 14.229 1.00 70.81 124 ILE A C 1
ATOM 1063 O O . ILE A 1 124 ? 18.711 3.788 15.212 1.00 70.81 124 ILE A O 1
ATOM 1067 N N . PRO A 1 125 ? 18.456 3.740 12.972 1.00 70.19 125 PRO A N 1
ATOM 1068 C CA . PRO A 1 125 ? 19.866 4.001 12.703 1.00 70.19 125 PRO A CA 1
ATOM 1069 C C . PRO A 1 125 ? 20.349 5.319 13.300 1.00 70.19 125 PRO A C 1
ATOM 1071 O O . PRO A 1 125 ? 21.359 5.299 13.992 1.00 70.19 125 PRO A O 1
ATOM 1074 N N . GLU A 1 126 ? 19.599 6.416 13.156 1.00 70.69 126 GLU A N 1
ATOM 1075 C CA . GLU A 1 126 ? 19.950 7.705 13.775 1.00 70.69 126 GLU A CA 1
ATOM 1076 C C . GLU A 1 126 ? 20.109 7.585 15.300 1.00 70.69 126 GLU A C 1
ATOM 1078 O O . GLU A 1 126 ? 21.090 8.053 15.883 1.00 70.69 126 GLU A O 1
ATOM 1083 N N . ALA A 1 127 ? 19.179 6.901 15.974 1.00 68.69 127 ALA A N 1
ATOM 1084 C CA . ALA A 1 127 ? 19.272 6.675 17.414 1.00 68.69 127 ALA A CA 1
ATOM 1085 C C . ALA A 1 127 ? 20.474 5.793 17.798 1.00 68.69 127 ALA A C 1
ATOM 1087 O O . ALA A 1 127 ? 21.097 6.019 18.840 1.00 68.69 127 ALA A O 1
ATOM 1088 N N . ILE A 1 128 ? 20.809 4.793 16.976 1.00 69.88 128 ILE A N 1
ATOM 1089 C CA . ILE A 1 128 ? 21.994 3.947 17.162 1.00 69.88 128 ILE A CA 1
ATOM 1090 C C . ILE A 1 128 ? 23.267 4.770 16.964 1.00 69.88 128 ILE A C 1
ATOM 1092 O O . ILE A 1 128 ? 24.165 4.660 17.792 1.00 69.88 128 ILE A O 1
ATOM 1096 N N . GLU A 1 129 ? 23.341 5.624 15.946 1.00 74.38 129 GLU A N 1
ATOM 1097 C CA . GLU A 1 129 ? 24.488 6.502 15.694 1.00 74.38 129 GLU A CA 1
ATOM 1098 C C . GLU A 1 129 ? 24.744 7.427 16.884 1.00 74.38 129 GLU A C 1
ATOM 1100 O O . GLU A 1 129 ? 25.846 7.425 17.429 1.00 74.38 129 GLU A O 1
ATOM 1105 N N . VAL A 1 130 ? 23.707 8.096 17.399 1.00 77.75 130 VAL A N 1
ATOM 1106 C CA . VAL A 1 130 ? 23.807 8.923 18.617 1.00 77.75 130 VAL A CA 1
ATOM 1107 C C . VAL A 1 130 ? 24.285 8.103 19.826 1.00 77.75 130 VAL A C 1
ATOM 1109 O O . VAL A 1 130 ? 25.071 8.582 20.651 1.00 77.75 130 VAL A O 1
ATOM 1112 N N . LEU A 1 131 ? 23.824 6.856 19.969 1.00 75.31 131 LEU A N 1
ATOM 1113 C CA . LEU A 1 131 ? 24.263 5.968 21.050 1.00 75.31 131 LEU A CA 1
ATOM 1114 C C . LEU A 1 131 ? 25.717 5.516 20.887 1.00 75.31 131 LEU A C 1
ATOM 1116 O O . LEU A 1 131 ? 26.428 5.449 21.891 1.00 75.31 131 LEU A O 1
ATOM 1120 N N . LEU A 1 132 ? 26.162 5.219 19.665 1.00 76.75 132 LEU A N 1
ATOM 1121 C CA . LEU A 1 132 ? 27.538 4.827 19.358 1.00 76.75 132 LEU A CA 1
ATOM 1122 C C . LEU A 1 132 ? 28.505 6.006 19.524 1.00 76.75 132 LEU A C 1
ATOM 1124 O O . LEU A 1 132 ? 29.574 5.824 20.103 1.00 76.75 132 LEU A O 1
ATOM 1128 N N . GLU A 1 133 ? 28.106 7.221 19.138 1.00 79.25 133 GLU A N 1
ATOM 1129 C CA . GLU A 1 133 ? 28.855 8.451 19.426 1.00 79.25 133 GLU A CA 1
ATOM 1130 C C . GLU A 1 133 ? 29.029 8.663 20.935 1.00 79.25 133 GLU A C 1
ATOM 1132 O O . GLU A 1 133 ? 30.114 9.005 21.415 1.00 79.25 133 GLU A O 1
ATOM 1137 N N . LYS A 1 134 ? 27.963 8.431 21.710 1.00 83.12 134 LYS A N 1
ATOM 1138 C CA . LYS A 1 134 ? 27.973 8.599 23.169 1.00 83.12 134 LYS A CA 1
ATOM 1139 C C . LYS A 1 134 ? 28.715 7.475 23.899 1.00 83.12 134 LYS A C 1
ATOM 1141 O O . LYS A 1 134 ? 29.259 7.706 24.981 1.00 83.12 134 LYS A O 1
ATOM 1146 N N . TYR A 1 135 ? 28.728 6.268 23.336 1.00 82.25 135 TYR A N 1
ATOM 1147 C CA . TYR A 1 135 ? 29.320 5.071 23.934 1.00 82.25 135 TYR A CA 1
ATOM 1148 C C . TYR A 1 135 ? 30.093 4.239 22.890 1.00 82.25 135 TYR A C 1
ATOM 1150 O O . TYR A 1 135 ? 29.644 3.149 22.522 1.00 82.25 135 TYR A O 1
ATOM 1158 N N . PRO A 1 136 ? 31.295 4.679 22.467 1.00 78.50 136 PRO A N 1
ATOM 1159 C CA . PRO A 1 136 ? 32.064 4.025 21.399 1.00 78.50 136 PRO A CA 1
ATOM 1160 C C . PRO A 1 136 ? 32.397 2.550 21.671 1.00 78.50 136 PRO A C 1
ATOM 1162 O O . PRO A 1 136 ? 32.521 1.738 20.760 1.00 78.50 136 PRO A O 1
ATOM 1165 N N . GLN A 1 137 ? 32.488 2.156 22.942 1.00 78.44 137 GLN A N 1
ATOM 1166 C CA . GLN A 1 137 ? 32.700 0.766 23.353 1.00 78.44 137 GLN A CA 1
ATOM 1167 C C . GLN A 1 137 ? 31.583 -0.196 22.906 1.00 78.44 137 GLN A C 1
ATOM 1169 O O . GLN A 1 137 ? 31.805 -1.406 22.857 1.00 78.44 137 GLN A O 1
ATOM 1174 N N . LEU A 1 138 ? 30.387 0.316 22.589 1.00 69.88 138 LEU A N 1
ATOM 1175 C CA . LEU A 1 138 ? 29.276 -0.490 22.083 1.00 69.88 138 LEU A CA 1
ATOM 1176 C C . LEU A 1 138 ? 29.483 -0.916 20.625 1.00 69.88 138 LEU A C 1
ATOM 1178 O O . LEU A 1 138 ? 28.960 -1.954 20.230 1.00 69.88 138 LEU A O 1
ATOM 1182 N N . GLU A 1 139 ? 30.292 -0.194 19.847 1.00 68.00 139 GLU A N 1
ATOM 1183 C CA . GLU A 1 139 ? 30.550 -0.496 18.432 1.00 68.00 139 GLU A CA 1
ATOM 1184 C C . GLU A 1 139 ? 31.125 -1.912 18.248 1.00 68.00 139 GLU A C 1
ATOM 1186 O O . GLU A 1 139 ? 30.703 -2.668 17.370 1.00 68.00 139 GLU A O 1
ATOM 1191 N N . GLN A 1 140 ? 32.004 -2.330 19.165 1.00 65.69 140 GLN A N 1
ATOM 1192 C CA . GLN A 1 140 ? 32.575 -3.681 19.189 1.00 65.69 140 GLN A CA 1
ATOM 1193 C C . GLN A 1 140 ? 31.538 -4.771 19.500 1.00 65.69 140 GLN A C 1
ATOM 1195 O O . GLN A 1 140 ? 31.740 -5.922 19.121 1.00 65.69 140 GLN A O 1
ATOM 1200 N N . SER A 1 141 ? 30.438 -4.417 20.172 1.00 67.94 141 SER A N 1
ATOM 1201 C CA . SER A 1 141 ? 29.357 -5.347 20.531 1.00 67.94 141 SER A CA 1
ATOM 1202 C C . SER A 1 141 ? 28.334 -5.527 19.406 1.00 67.94 141 SER A C 1
ATOM 1204 O O . SER A 1 141 ? 27.704 -6.579 19.327 1.00 67.94 141 SER A O 1
ATOM 1206 N N . PHE A 1 142 ? 28.172 -4.529 18.530 1.00 60.25 142 PHE A N 1
ATOM 1207 C CA . PHE A 1 142 ? 27.226 -4.580 17.407 1.00 60.25 142 PHE A CA 1
ATOM 1208 C C . PHE A 1 142 ? 27.830 -5.136 16.107 1.00 60.25 142 PHE A C 1
ATOM 1210 O O . PHE A 1 142 ? 27.087 -5.418 15.172 1.00 60.25 142 PHE A O 1
ATOM 1217 N N . HIS A 1 143 ? 29.152 -5.351 16.047 1.00 61.22 143 HIS A N 1
ATOM 1218 C CA . HIS A 1 143 ? 29.861 -5.806 14.839 1.00 61.22 143 HIS A CA 1
ATOM 1219 C C . HIS A 1 143 ? 29.585 -4.928 13.591 1.00 61.22 143 HIS A C 1
ATOM 1221 O O . HIS A 1 143 ? 29.630 -5.418 12.461 1.00 61.22 143 HIS A O 1
ATOM 1227 N N . GLY A 1 144 ? 29.344 -3.626 13.796 1.00 55.69 144 GLY A N 1
ATOM 1228 C CA . GLY A 1 144 ? 29.044 -2.631 12.757 1.00 55.69 144 GLY A CA 1
ATOM 1229 C C . GLY A 1 144 ? 27.584 -2.155 12.742 1.00 55.69 144 GLY A C 1
ATOM 1230 O O . GLY A 1 144 ? 26.750 -2.638 13.505 1.00 55.69 144 GLY A O 1
ATOM 1231 N N . ASN A 1 145 ? 27.273 -1.191 11.865 1.00 55.34 145 ASN A N 1
ATOM 1232 C CA . ASN A 1 145 ? 25.907 -0.684 11.696 1.00 55.34 145 ASN A CA 1
ATOM 1233 C C . ASN A 1 145 ? 25.021 -1.723 10.975 1.00 55.34 145 ASN A C 1
ATOM 1235 O O . ASN A 1 145 ? 25.416 -2.234 9.918 1.00 55.34 145 ASN A O 1
ATOM 1239 N N . PRO A 1 146 ? 23.822 -2.052 11.497 1.00 58.06 146 PRO A N 1
ATOM 1240 C CA . PRO A 1 146 ? 22.906 -2.968 10.827 1.00 58.06 146 PRO A CA 1
ATOM 1241 C C . PRO A 1 146 ? 22.471 -2.395 9.469 1.00 58.06 146 PRO A C 1
ATOM 1243 O O . PRO A 1 146 ? 22.096 -1.231 9.366 1.00 58.06 146 PRO A O 1
ATOM 1246 N N . LYS A 1 147 ? 22.493 -3.225 8.414 1.00 63.47 147 LYS A N 1
ATOM 1247 C CA . LYS A 1 147 ? 22.078 -2.852 7.045 1.00 63.47 147 LYS A CA 1
ATOM 1248 C C . LYS A 1 147 ? 20.548 -2.752 6.917 1.00 63.47 147 LYS A C 1
ATOM 1250 O O . LYS A 1 147 ? 19.936 -3.509 6.162 1.00 63.47 147 LYS A O 1
ATOM 1255 N N . MET A 1 148 ? 19.935 -1.850 7.680 1.00 69.94 148 MET A N 1
ATOM 1256 C CA . MET A 1 148 ? 18.480 -1.670 7.729 1.00 69.94 148 MET A CA 1
ATOM 1257 C C . MET A 1 148 ? 17.910 -1.160 6.400 1.00 69.94 148 MET A C 1
ATOM 1259 O O . MET A 1 148 ? 16.846 -1.626 6.005 1.00 69.94 148 MET A O 1
ATOM 1263 N N . ASP A 1 149 ? 18.651 -0.330 5.658 1.00 72.44 149 ASP A N 1
ATOM 1264 C CA . ASP A 1 149 ? 18.234 0.210 4.352 1.00 72.44 149 ASP A CA 1
ATOM 1265 C C . ASP A 1 149 ? 17.860 -0.872 3.333 1.00 72.44 149 ASP A C 1
ATOM 1267 O O . ASP A 1 149 ? 16.829 -0.790 2.667 1.00 72.44 149 ASP A O 1
ATOM 1271 N N . PHE A 1 150 ? 18.682 -1.922 3.221 1.00 78.00 150 PHE A N 1
ATOM 1272 C CA . PHE A 1 150 ? 18.413 -3.023 2.292 1.00 78.00 150 PHE A CA 1
ATOM 1273 C C . PHE A 1 150 ? 17.123 -3.754 2.660 1.00 78.00 150 PHE A C 1
ATOM 1275 O O . PHE A 1 150 ? 16.272 -3.981 1.800 1.00 78.00 150 PHE A O 1
ATOM 1282 N N . ALA A 1 151 ? 16.984 -4.116 3.938 1.00 78.81 151 ALA A N 1
ATOM 1283 C CA . ALA A 1 151 ? 15.819 -4.836 4.433 1.00 78.81 151 ALA A CA 1
ATOM 1284 C C . ALA A 1 151 ? 14.544 -3.994 4.296 1.00 78.81 151 ALA A C 1
ATOM 1286 O O . ALA A 1 151 ? 13.513 -4.517 3.875 1.00 78.81 151 ALA A O 1
ATOM 1287 N N . TYR A 1 152 ? 14.630 -2.696 4.593 1.00 83.81 152 TYR A N 1
ATOM 1288 C CA . TYR A 1 152 ? 13.540 -1.739 4.449 1.00 83.81 152 TYR A CA 1
ATOM 1289 C C . TYR A 1 152 ? 13.039 -1.667 3.005 1.00 83.81 152 TYR A C 1
ATOM 1291 O O . TYR A 1 152 ? 11.892 -2.031 2.737 1.00 83.81 152 TYR A O 1
ATOM 1299 N N . HIS A 1 153 ? 13.899 -1.272 2.064 1.00 86.25 153 HIS A N 1
ATOM 1300 C CA . HIS A 1 153 ? 13.494 -1.088 0.671 1.00 86.25 153 HIS A CA 1
ATOM 1301 C C . HIS A 1 153 ? 13.007 -2.395 0.036 1.00 86.25 153 HIS A C 1
ATOM 1303 O O . HIS A 1 153 ? 12.012 -2.409 -0.691 1.00 86.25 153 HIS A O 1
ATOM 1309 N N . GLN A 1 154 ? 13.655 -3.520 0.356 1.00 85.31 154 GLN A N 1
ATOM 1310 C CA . GLN A 1 154 ? 13.198 -4.834 -0.089 1.00 85.31 154 GLN A CA 1
ATOM 1311 C C . GLN A 1 154 ? 11.796 -5.155 0.442 1.00 85.31 154 GLN A C 1
ATOM 1313 O O . GLN A 1 154 ? 10.950 -5.652 -0.305 1.00 85.31 154 GLN A O 1
ATOM 1318 N N . TYR A 1 155 ? 11.541 -4.888 1.723 1.00 87.38 155 TYR A N 1
ATOM 1319 C CA . TYR A 1 155 ? 10.251 -5.165 2.338 1.00 87.38 155 TYR A CA 1
ATOM 1320 C C . TYR A 1 155 ? 9.141 -4.286 1.749 1.00 87.38 155 TYR A C 1
ATOM 1322 O O . TYR A 1 155 ? 8.077 -4.817 1.430 1.00 87.38 155 TYR A O 1
ATOM 1330 N N . VAL A 1 156 ? 9.403 -2.996 1.499 1.00 89.88 156 VAL A N 1
ATOM 1331 C CA . VAL A 1 156 ? 8.455 -2.094 0.817 1.00 89.88 156 VAL A CA 1
ATOM 1332 C C . VAL A 1 156 ? 8.091 -2.626 -0.570 1.00 89.88 156 VAL A C 1
ATOM 1334 O O . VAL A 1 156 ? 6.908 -2.775 -0.878 1.00 89.88 156 VAL A O 1
ATOM 1337 N N . VAL A 1 157 ? 9.083 -2.999 -1.386 1.00 92.00 157 VAL A N 1
ATOM 1338 C CA . VAL A 1 157 ? 8.851 -3.542 -2.737 1.00 92.00 157 VAL A CA 1
ATOM 1339 C C . VAL A 1 157 ? 8.041 -4.843 -2.694 1.00 92.00 157 VAL A C 1
ATOM 1341 O O . VAL A 1 157 ? 7.102 -5.025 -3.476 1.00 92.00 157 VAL A O 1
ATOM 1344 N N . LEU A 1 158 ? 8.378 -5.762 -1.780 1.00 91.06 158 LEU A N 1
ATOM 1345 C CA . LEU A 1 158 ? 7.668 -7.035 -1.629 1.00 91.06 158 LEU A CA 1
ATOM 1346 C C . LEU A 1 158 ? 6.211 -6.829 -1.210 1.00 91.06 158 LEU A C 1
ATOM 1348 O O . LEU A 1 158 ? 5.322 -7.459 -1.792 1.00 91.06 158 LEU A O 1
ATOM 1352 N N . ARG A 1 159 ? 5.975 -5.951 -0.230 1.00 92.31 159 ARG A N 1
ATOM 1353 C CA . ARG A 1 159 ? 4.636 -5.610 0.257 1.00 92.31 159 ARG A CA 1
ATOM 1354 C C . ARG A 1 159 ? 3.791 -4.958 -0.823 1.00 92.31 159 ARG A C 1
ATOM 1356 O O . ARG A 1 159 ? 2.711 -5.466 -1.114 1.00 92.31 159 ARG A O 1
ATOM 1363 N N . ALA A 1 160 ? 4.312 -3.923 -1.480 1.00 94.56 160 ALA A N 1
ATOM 1364 C CA . ALA A 1 160 ? 3.599 -3.237 -2.550 1.00 94.56 160 ALA A CA 1
ATOM 1365 C C . ALA A 1 160 ? 3.240 -4.201 -3.686 1.00 94.56 160 ALA A C 1
ATOM 1367 O O . ALA A 1 160 ? 2.094 -4.234 -4.119 1.00 94.56 160 ALA A O 1
ATOM 1368 N N . CYS A 1 161 ? 4.167 -5.064 -4.121 1.00 95.12 161 CYS A N 1
ATOM 1369 C CA . CYS A 1 161 ? 3.863 -6.073 -5.140 1.00 95.12 161 CYS A CA 1
ATOM 1370 C C . CYS A 1 161 ? 2.765 -7.050 -4.697 1.00 95.12 161 CYS A C 1
ATOM 1372 O O . CYS A 1 161 ? 1.893 -7.382 -5.498 1.00 95.12 161 CYS A O 1
ATOM 1374 N N . ALA A 1 162 ? 2.802 -7.531 -3.451 1.00 93.31 162 ALA A N 1
ATOM 1375 C CA . ALA A 1 162 ? 1.789 -8.450 -2.935 1.00 93.31 162 ALA A CA 1
ATOM 1376 C C . ALA A 1 162 ? 0.410 -7.779 -2.847 1.00 93.31 162 ALA A C 1
ATOM 1378 O O . ALA A 1 162 ? -0.577 -8.347 -3.316 1.00 93.31 162 ALA A O 1
ATOM 1379 N N . PHE A 1 163 ? 0.364 -6.557 -2.313 1.00 95.69 163 PHE A N 1
ATOM 1380 C CA . PHE A 1 163 ? -0.850 -5.759 -2.205 1.00 95.69 163 PHE A CA 1
ATOM 1381 C C . PHE A 1 163 ? -1.448 -5.463 -3.583 1.00 95.69 163 PHE A C 1
ATOM 1383 O O . PHE A 1 163 ? -2.602 -5.796 -3.839 1.00 95.69 163 PHE A O 1
ATOM 1390 N N . LEU A 1 164 ? -0.650 -4.900 -4.496 1.00 96.50 164 LEU A N 1
ATOM 1391 C CA . LEU A 1 164 ? -1.084 -4.536 -5.847 1.00 96.50 164 LEU A CA 1
ATOM 1392 C C . LEU A 1 164 ? -1.567 -5.750 -6.631 1.00 96.50 164 LEU A C 1
ATOM 1394 O O . LEU A 1 164 ? -2.536 -5.651 -7.378 1.00 96.50 164 LEU A O 1
ATOM 1398 N N . HIS A 1 165 ? -0.918 -6.902 -6.461 1.00 94.81 165 HIS A N 1
ATOM 1399 C CA . HIS A 1 165 ? -1.368 -8.120 -7.114 1.00 94.81 165 HIS A CA 1
ATOM 1400 C C . HIS A 1 165 ? -2.770 -8.519 -6.648 1.00 94.81 165 HIS A C 1
ATOM 1402 O O . HIS A 1 165 ? -3.629 -8.749 -7.495 1.00 94.81 165 HIS A O 1
ATOM 1408 N N . GLN A 1 166 ? -3.023 -8.544 -5.335 1.00 94.19 166 GLN A N 1
ATOM 1409 C CA . GLN A 1 166 ? -4.347 -8.873 -4.800 1.00 94.19 166 GLN A CA 1
ATOM 1410 C C . GLN A 1 166 ? -5.396 -7.817 -5.180 1.00 94.19 166 GLN A C 1
ATOM 1412 O O . GLN A 1 166 ? -6.480 -8.173 -5.635 1.00 94.19 166 GLN A O 1
ATOM 1417 N N . TYR A 1 167 ? -5.058 -6.532 -5.045 1.00 95.31 167 TYR A N 1
ATOM 1418 C CA . TYR A 1 167 ? -5.920 -5.411 -5.421 1.00 95.31 167 TYR A CA 1
ATOM 1419 C C . TYR A 1 167 ? -6.378 -5.532 -6.877 1.00 95.31 167 TYR A C 1
ATOM 1421 O O . TYR A 1 167 ? -7.574 -5.553 -7.164 1.00 95.31 167 TYR A O 1
ATOM 1429 N N . LEU A 1 168 ? -5.433 -5.690 -7.808 1.00 95.31 168 LEU A N 1
ATOM 1430 C CA . LEU A 1 168 ? -5.757 -5.787 -9.227 1.00 95.31 168 LEU A CA 1
ATOM 1431 C C . LEU A 1 168 ? -6.467 -7.103 -9.573 1.00 95.31 168 LEU A C 1
ATOM 1433 O O . LEU A 1 168 ? -7.347 -7.093 -10.427 1.00 95.31 168 LEU A O 1
ATOM 1437 N N . LEU A 1 169 ? -6.150 -8.217 -8.900 1.00 92.88 169 LEU A N 1
ATOM 1438 C CA . LEU A 1 169 ? -6.896 -9.469 -9.063 1.00 92.88 169 LEU A CA 1
ATOM 1439 C C . LEU A 1 169 ? -8.373 -9.322 -8.674 1.00 92.88 169 LEU A C 1
ATOM 1441 O O . LEU A 1 169 ? -9.212 -10.056 -9.196 1.00 92.88 169 LEU A O 1
ATOM 1445 N N . GLU A 1 170 ? -8.701 -8.432 -7.734 1.00 92.69 170 GLU A N 1
ATOM 1446 C CA . GLU A 1 170 ? -10.078 -8.144 -7.322 1.00 92.69 170 GLU A CA 1
ATOM 1447 C C . GLU A 1 170 ? -10.785 -7.099 -8.176 1.00 92.69 170 GLU A C 1
ATOM 1449 O O . GLU A 1 170 ? -12.000 -7.201 -8.336 1.00 92.69 170 GLU A O 1
ATOM 1454 N N . LYS A 1 171 ? -10.049 -6.138 -8.735 1.00 92.88 171 LYS A N 1
ATOM 1455 C CA . LYS A 1 171 ? -10.622 -5.043 -9.526 1.00 92.88 171 LYS A CA 1
ATOM 1456 C C . LYS A 1 171 ? -10.774 -5.360 -11.013 1.00 92.88 171 LYS A C 1
ATOM 1458 O O . LYS A 1 171 ? -11.719 -4.888 -11.633 1.00 92.88 171 LYS A O 1
ATOM 1463 N N . VAL A 1 172 ? -9.859 -6.140 -11.587 1.00 93.56 172 VAL A N 1
ATOM 1464 C CA . VAL A 1 172 ? -9.905 -6.523 -13.006 1.00 93.56 172 VAL A CA 1
ATOM 1465 C C . VAL A 1 172 ? -11.013 -7.543 -13.241 1.00 93.56 172 VAL A C 1
ATOM 1467 O O . VAL A 1 172 ? -11.149 -8.509 -12.483 1.00 93.56 172 VAL A O 1
ATOM 1470 N N . ASN A 1 173 ? -11.750 -7.400 -14.345 1.00 90.69 173 ASN A N 1
ATOM 1471 C CA . ASN A 1 173 ? -12.749 -8.388 -14.756 1.00 90.69 173 ASN A CA 1
ATOM 1472 C C . ASN A 1 173 ? -12.086 -9.622 -15.397 1.00 90.69 173 ASN A C 1
ATOM 1474 O O . ASN A 1 173 ? -12.125 -9.837 -16.608 1.00 90.69 173 ASN A O 1
ATOM 1478 N N . ILE A 1 174 ? -11.436 -10.440 -14.569 1.00 88.88 174 ILE A N 1
ATOM 1479 C CA . ILE A 1 174 ? -10.653 -11.604 -15.012 1.00 88.88 174 ILE A CA 1
ATOM 1480 C C . ILE A 1 174 ? -11.503 -12.584 -15.825 1.00 88.88 174 ILE A C 1
ATOM 1482 O O . ILE A 1 174 ? -11.029 -13.107 -16.835 1.00 88.88 174 ILE A O 1
ATOM 1486 N N . ASP A 1 175 ? -12.749 -12.813 -15.410 1.00 85.56 175 ASP A N 1
ATOM 1487 C CA . ASP A 1 175 ? -13.643 -13.765 -16.070 1.00 85.56 175 ASP A CA 1
ATOM 1488 C C . ASP A 1 175 ? -13.927 -13.344 -17.513 1.00 85.56 175 ASP A C 1
ATOM 1490 O O . ASP A 1 175 ? -13.917 -14.184 -18.414 1.00 85.56 175 ASP A O 1
ATOM 1494 N N . GLN A 1 176 ? -14.101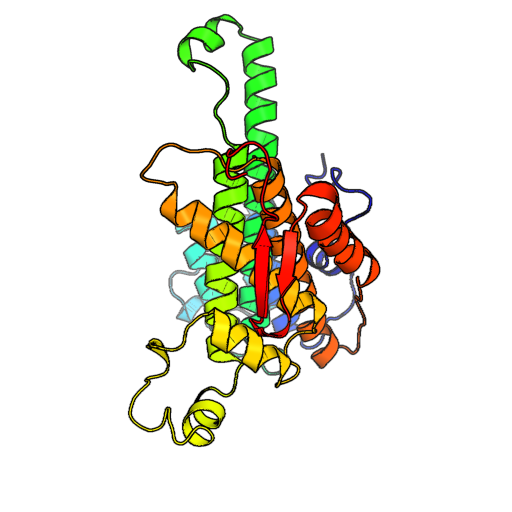 -12.043 -17.764 1.00 87.38 176 GLN A N 1
ATOM 1495 C CA . GLN A 1 176 ? -14.243 -11.518 -19.120 1.00 87.38 176 GLN A CA 1
ATOM 1496 C C . GLN A 1 176 ? -13.008 -11.840 -19.975 1.00 87.38 176 GLN A C 1
ATOM 1498 O O . GLN A 1 176 ? -13.146 -12.427 -21.048 1.00 87.38 176 GLN A O 1
ATOM 1503 N N . TYR A 1 177 ? -11.797 -11.570 -19.480 1.00 87.31 177 TYR A N 1
ATOM 1504 C CA . TYR A 1 177 ? -10.561 -11.839 -20.228 1.00 87.31 177 TYR A CA 1
ATOM 1505 C C . TYR A 1 177 ? -10.287 -13.329 -20.472 1.00 87.31 177 TYR A C 1
ATOM 1507 O O . TYR A 1 177 ? -9.732 -13.688 -21.519 1.00 87.31 177 TYR A O 1
ATOM 1515 N N . ILE A 1 178 ? -10.660 -14.202 -19.530 1.00 83.00 178 ILE A N 1
ATOM 1516 C CA . ILE A 1 178 ? -10.577 -15.661 -19.704 1.00 83.00 178 ILE A CA 1
ATOM 1517 C C . ILE A 1 178 ? -11.570 -16.117 -20.777 1.00 83.00 178 ILE A C 1
ATOM 1519 O O . ILE A 1 178 ? -11.208 -16.911 -21.646 1.00 83.00 178 ILE A O 1
ATOM 1523 N N . ASN A 1 179 ? -12.798 -15.599 -20.745 1.00 81.06 179 ASN A N 1
ATOM 1524 C CA . ASN A 1 179 ? -13.859 -15.989 -21.669 1.00 81.06 179 ASN A CA 1
ATOM 1525 C C . ASN A 1 179 ? -13.629 -15.468 -23.093 1.00 81.06 179 ASN A C 1
ATOM 1527 O O . ASN A 1 179 ? -13.939 -16.172 -24.052 1.00 81.06 179 ASN A O 1
ATOM 1531 N N . GLU A 1 180 ? -13.056 -14.278 -23.259 1.00 79.81 180 GLU A N 1
ATOM 1532 C CA . GLU A 1 180 ? -12.762 -13.698 -24.576 1.00 79.81 180 GLU A CA 1
ATOM 1533 C C . GLU A 1 180 ? -11.541 -14.342 -25.254 1.00 79.81 180 GLU A C 1
ATOM 1535 O O . GLU A 1 180 ? -11.427 -14.339 -26.481 1.00 79.81 180 GLU A O 1
ATOM 1540 N N . ASN A 1 181 ? -10.643 -14.960 -24.482 1.00 73.56 181 ASN A N 1
ATOM 1541 C CA . ASN A 1 181 ? -9.521 -15.716 -25.024 1.00 73.56 181 ASN A CA 1
ATOM 1542 C C . ASN A 1 181 ? -9.882 -17.195 -25.169 1.00 73.56 181 ASN A C 1
ATOM 1544 O O . ASN A 1 181 ? -9.689 -17.989 -24.250 1.00 73.56 181 ASN A O 1
ATOM 1548 N N . SER A 1 182 ? -10.289 -17.605 -26.372 1.00 61.19 182 SER A N 1
ATOM 1549 C CA . SER A 1 182 ? -10.568 -19.013 -26.710 1.00 61.19 182 SER A CA 1
ATOM 1550 C C . SER A 1 182 ? -9.41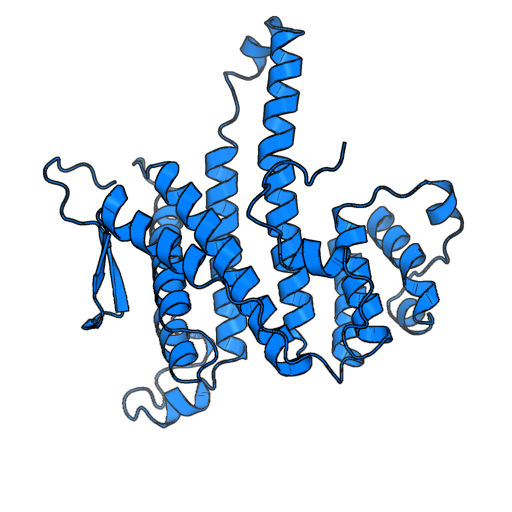9 -19.978 -26.373 1.00 61.19 182 SER A C 1
ATOM 1552 O O . SER A 1 182 ? -9.653 -21.159 -26.147 1.00 61.19 182 SER A O 1
ATOM 1554 N N . ASN A 1 183 ? -8.178 -19.480 -26.309 1.00 64.69 183 ASN A N 1
ATOM 1555 C CA . ASN A 1 183 ? -6.989 -20.251 -25.930 1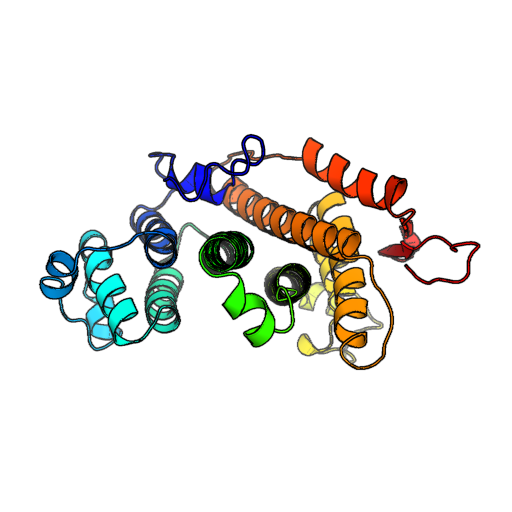.00 64.69 183 ASN A CA 1
ATOM 1556 C C . ASN A 1 183 ? -6.795 -20.407 -24.407 1.00 64.69 183 ASN A C 1
ATOM 1558 O O . ASN A 1 183 ? -5.959 -21.202 -23.991 1.00 64.69 183 ASN A O 1
ATOM 1562 N N . LEU A 1 184 ? -7.506 -19.634 -23.580 1.00 62.28 184 LEU A N 1
ATOM 1563 C CA . LEU A 1 184 ? -7.441 -19.677 -22.112 1.00 62.28 184 LEU A CA 1
ATOM 1564 C C . LEU A 1 184 ? -8.683 -20.339 -21.490 1.00 62.28 184 LEU A C 1
ATOM 1566 O O . LEU A 1 184 ? -8.623 -20.764 -20.333 1.00 62.28 184 LEU A O 1
ATOM 1570 N N . GLN A 1 185 ? -9.778 -20.466 -22.250 1.00 58.78 185 GLN A N 1
ATOM 1571 C CA . GLN A 1 185 ? -11.001 -21.142 -21.816 1.00 58.78 185 GLN A CA 1
ATOM 1572 C C . GLN A 1 185 ? -10.704 -22.576 -21.339 1.00 58.78 185 GLN A C 1
ATOM 1574 O O . GLN A 1 185 ? -10.167 -23.404 -22.074 1.00 58.78 185 GLN A O 1
ATOM 1579 N N . GLY A 1 186 ? -11.044 -22.864 -20.079 1.00 61.50 186 GLY A N 1
ATOM 1580 C CA . GLY A 1 186 ? -10.861 -24.178 -19.451 1.00 61.50 186 GLY A CA 1
ATOM 1581 C C . GLY A 1 186 ? -9.430 -24.520 -19.009 1.00 61.50 186 GLY A C 1
ATOM 1582 O O . GLY A 1 186 ? -9.227 -25.607 -18.473 1.00 61.50 186 GLY A O 1
ATOM 1583 N N . GLN A 1 187 ? -8.447 -23.628 -19.205 1.00 58.00 187 GLN A N 1
ATOM 1584 C CA . GLN A 1 187 ? -7.039 -23.868 -18.835 1.00 58.00 187 GLN A CA 1
ATOM 1585 C C . GLN A 1 187 ? -6.548 -23.055 -17.631 1.00 58.00 187 GLN A C 1
ATOM 1587 O O . GLN A 1 187 ? -5.538 -23.425 -17.038 1.00 58.00 187 GLN A O 1
ATOM 1592 N N . PHE A 1 188 ? -7.239 -21.972 -17.263 1.00 59.94 188 PHE A N 1
ATOM 1593 C CA . PHE A 1 188 ? -6.835 -21.099 -16.161 1.00 59.94 188 PHE A CA 1
ATOM 1594 C C . PHE A 1 188 ? -7.984 -20.877 -15.173 1.00 59.94 188 PHE A C 1
ATOM 1596 O O . PHE A 1 188 ? -9.076 -20.479 -15.569 1.00 59.94 188 PHE A O 1
ATOM 1603 N N . ASN A 1 189 ? -7.716 -21.101 -13.885 1.00 67.69 189 ASN A N 1
ATOM 1604 C CA . ASN A 1 189 ? -8.491 -20.523 -12.784 1.00 67.69 189 ASN A CA 1
ATOM 1605 C C . ASN A 1 189 ? -7.927 -19.129 -12.440 1.00 67.69 189 ASN A C 1
ATOM 1607 O O . ASN A 1 189 ? -6.765 -18.839 -12.739 1.00 67.69 189 ASN A O 1
ATOM 1611 N N . ARG A 1 190 ? -8.716 -18.285 -11.767 1.00 69.12 190 ARG A N 1
ATOM 1612 C CA . ARG A 1 190 ? -8.317 -16.968 -11.244 1.00 69.12 190 ARG A CA 1
ATOM 1613 C C . ARG A 1 190 ? -6.966 -17.007 -10.517 1.00 69.12 190 ARG A C 1
ATOM 1615 O O . ARG A 1 190 ? -6.119 -16.153 -10.753 1.00 69.12 190 ARG A O 1
ATOM 1622 N N . ASP A 1 191 ? -6.726 -18.062 -9.739 1.00 70.88 191 ASP A N 1
ATOM 1623 C CA . ASP A 1 191 ? -5.497 -18.268 -8.954 1.00 70.88 191 ASP A CA 1
ATOM 1624 C C . ASP A 1 191 ? -4.241 -18.555 -9.800 1.00 70.88 191 ASP A C 1
ATOM 1626 O O . ASP A 1 191 ? -3.123 -18.571 -9.289 1.00 70.88 191 ASP A O 1
ATOM 1630 N N . GLN A 1 192 ? -4.404 -18.818 -11.098 1.00 79.50 192 GLN A N 1
ATOM 1631 C CA . GLN A 1 192 ? -3.317 -19.144 -12.027 1.00 79.50 192 GLN A CA 1
ATOM 1632 C C . GLN A 1 192 ? -2.944 -17.964 -12.934 1.00 79.50 192 GLN A C 1
ATOM 1634 O O . GLN A 1 192 ? -2.062 -18.085 -13.791 1.00 79.50 192 GLN A O 1
ATOM 1639 N N . ILE A 1 193 ? -3.607 -16.816 -12.768 1.00 86.31 193 ILE A N 1
ATOM 1640 C CA . ILE A 1 193 ? -3.285 -15.603 -13.509 1.00 86.31 193 ILE A CA 1
ATOM 1641 C C . ILE A 1 193 ? -2.028 -14.965 -12.916 1.00 86.31 193 ILE A C 1
ATOM 1643 O O . ILE A 1 193 ? -1.921 -14.735 -11.716 1.00 86.31 193 ILE A O 1
ATOM 1647 N N . SER A 1 194 ? -1.041 -14.689 -13.771 1.00 89.88 194 SER A N 1
ATOM 1648 C CA . SER A 1 194 ? 0.202 -14.063 -13.327 1.00 89.88 194 SER A CA 1
ATOM 1649 C C . SER A 1 194 ? 0.014 -12.569 -13.078 1.00 89.88 194 SER A C 1
ATOM 1651 O O . SER A 1 194 ? -0.711 -11.893 -13.810 1.00 89.88 194 SER A O 1
ATOM 1653 N N . PHE A 1 195 ? 0.775 -12.029 -12.121 1.00 93.19 195 PHE A N 1
ATOM 1654 C CA . PHE A 1 195 ? 0.754 -10.598 -11.812 1.00 93.19 195 PHE A CA 1
ATOM 1655 C C . PHE A 1 195 ? 0.995 -9.725 -13.056 1.00 93.19 195 PHE A C 1
ATOM 1657 O O . PHE A 1 195 ? 0.291 -8.749 -13.276 1.00 93.19 195 PHE A O 1
ATOM 1664 N N . SER A 1 196 ? 1.918 -10.134 -13.937 1.00 92.94 196 SER A N 1
ATOM 1665 C CA . SER A 1 196 ? 2.185 -9.445 -15.210 1.00 92.94 196 SER A CA 1
ATOM 1666 C C . SER A 1 196 ? 0.939 -9.326 -16.098 1.00 92.94 196 SER A C 1
ATOM 1668 O O . SER A 1 196 ? 0.676 -8.246 -16.621 1.00 92.94 196 SER A O 1
ATOM 1670 N N . LYS A 1 197 ? 0.138 -10.395 -16.239 1.00 92.00 197 LYS A N 1
ATOM 1671 C CA . LYS A 1 197 ? -1.099 -10.361 -17.042 1.00 92.00 197 LYS A CA 1
ATOM 1672 C C . LYS A 1 197 ? -2.117 -9.389 -16.451 1.00 92.00 197 LYS A C 1
ATOM 1674 O O . LYS A 1 197 ? -2.636 -8.546 -17.174 1.00 92.00 197 LYS A O 1
ATOM 1679 N N . VAL A 1 198 ? -2.333 -9.475 -15.141 1.00 94.50 198 VAL A N 1
ATOM 1680 C CA . VAL A 1 198 ? -3.276 -8.618 -14.409 1.00 94.50 198 VAL A CA 1
ATOM 1681 C C . VAL A 1 198 ? -2.910 -7.137 -14.498 1.00 94.50 198 VAL A C 1
ATOM 1683 O O . VAL A 1 198 ? -3.796 -6.318 -14.703 1.00 94.50 198 VAL A O 1
ATOM 1686 N N . ILE A 1 199 ? -1.621 -6.784 -14.444 1.00 95.94 199 ILE A N 1
ATOM 1687 C CA . ILE A 1 199 ? -1.163 -5.397 -14.643 1.00 95.94 199 ILE A CA 1
ATOM 1688 C C . ILE A 1 199 ? -1.587 -4.863 -16.019 1.00 95.94 199 ILE A C 1
ATOM 1690 O O . ILE A 1 199 ? -2.009 -3.717 -16.152 1.00 95.94 199 ILE A O 1
ATOM 1694 N N . ASN A 1 200 ? -1.479 -5.688 -17.061 1.00 94.44 200 ASN A N 1
ATOM 1695 C CA . ASN A 1 200 ? -1.824 -5.265 -18.415 1.00 94.44 200 ASN A CA 1
ATOM 1696 C C . ASN A 1 200 ? -3.339 -5.153 -18.613 1.00 94.44 200 ASN A C 1
ATOM 1698 O O . ASN A 1 200 ? -3.790 -4.179 -19.210 1.00 94.44 200 ASN A O 1
ATOM 1702 N N . TRP A 1 201 ? -4.115 -6.092 -18.069 1.00 94.94 201 TRP A N 1
ATOM 1703 C CA . TRP A 1 201 ? -5.578 -6.021 -18.071 1.00 94.94 201 TRP A CA 1
ATOM 1704 C C . TRP A 1 201 ? -6.105 -4.821 -17.288 1.00 94.94 201 TRP A C 1
ATOM 1706 O O . TRP A 1 201 ? -6.956 -4.106 -17.796 1.00 94.94 201 TRP A O 1
ATOM 1716 N N . ALA A 1 202 ? -5.510 -4.499 -16.138 1.00 95.25 202 ALA A N 1
ATOM 1717 C CA . ALA A 1 202 ? -5.867 -3.304 -15.377 1.00 95.25 202 ALA A CA 1
ATOM 1718 C C . ALA A 1 202 ? -5.721 -2.007 -16.185 1.00 95.25 202 ALA A C 1
ATOM 1720 O O . ALA A 1 202 ? -6.513 -1.086 -16.027 1.00 95.25 202 ALA A O 1
ATOM 1721 N N . LYS A 1 203 ? -4.732 -1.929 -17.083 1.00 94.56 203 LYS A N 1
ATOM 1722 C CA . LYS A 1 203 ? -4.581 -0.789 -17.997 1.00 94.56 203 LYS A CA 1
ATOM 1723 C C . LYS A 1 203 ? -5.621 -0.785 -19.125 1.00 94.56 203 LYS A C 1
ATOM 1725 O O . LYS A 1 203 ? -5.880 0.268 -19.700 1.00 94.56 203 LYS A O 1
ATOM 1730 N N . TYR A 1 204 ? -6.127 -1.944 -19.540 1.00 92.56 204 TYR A N 1
ATOM 1731 C CA . TYR A 1 204 ? -7.193 -2.027 -20.546 1.00 92.56 204 TYR A CA 1
ATOM 1732 C C . TYR A 1 204 ? -8.564 -1.702 -19.948 1.00 92.56 204 TYR A C 1
ATOM 1734 O O . TYR A 1 204 ? -9.372 -1.094 -20.637 1.00 92.56 204 TYR A O 1
ATOM 1742 N N . ASP A 1 205 ? -8.763 -2.020 -18.669 1.00 92.06 205 ASP A N 1
ATOM 1743 C CA . ASP A 1 205 ? -9.943 -1.653 -17.876 1.00 92.06 205 ASP A CA 1
ATOM 1744 C C . ASP A 1 205 ? -9.876 -0.202 -17.346 1.00 92.06 205 ASP A C 1
ATOM 1746 O O . ASP A 1 205 ? -10.693 0.187 -16.517 1.00 92.06 205 ASP A O 1
ATOM 1750 N N . ASP A 1 206 ? -8.879 0.589 -17.768 1.00 90.44 206 ASP A N 1
ATOM 1751 C CA . ASP A 1 206 ? -8.620 1.968 -17.322 1.00 90.44 206 ASP A CA 1
ATOM 1752 C C . ASP A 1 206 ? -8.469 2.153 -15.791 1.00 90.44 206 ASP A C 1
ATOM 1754 O O . ASP A 1 206 ? -8.522 3.269 -15.279 1.00 90.44 206 ASP A O 1
ATOM 1758 N N . LEU A 1 207 ? -8.175 1.076 -15.049 1.00 90.75 207 LEU A N 1
ATOM 1759 C CA . LEU A 1 207 ? -7.933 1.102 -13.597 1.00 90.75 207 LEU A CA 1
ATOM 1760 C C . LEU A 1 207 ? -6.592 1.748 -13.228 1.00 90.75 207 LEU A C 1
ATOM 1762 O O . LEU A 1 207 ? -6.394 2.200 -12.100 1.00 90.75 207 LEU A O 1
ATOM 1766 N N . ILE A 1 208 ? -5.635 1.732 -14.158 1.00 92.94 208 ILE A N 1
ATOM 1767 C CA . ILE A 1 208 ? -4.312 2.340 -14.001 1.00 92.94 208 ILE A CA 1
ATOM 1768 C C . ILE A 1 208 ? -3.868 3.015 -15.298 1.00 92.94 208 ILE A C 1
ATOM 1770 O O . ILE A 1 208 ? -4.173 2.565 -16.404 1.00 92.94 208 ILE A O 1
ATOM 1774 N N . THR A 1 209 ? -3.061 4.068 -15.170 1.00 91.88 209 THR A N 1
ATOM 1775 C CA . THR A 1 209 ? -2.485 4.760 -16.330 1.00 91.88 209 THR A CA 1
ATOM 1776 C C . THR A 1 209 ? -1.388 3.929 -17.007 1.00 91.88 209 THR A C 1
ATOM 1778 O O . THR A 1 209 ? -0.827 2.990 -16.433 1.00 91.88 209 THR A O 1
ATOM 1781 N N . ALA A 1 210 ? -1.009 4.311 -18.231 1.00 92.75 210 ALA A N 1
ATOM 1782 C CA . ALA A 1 210 ? 0.111 3.685 -18.934 1.00 92.75 210 ALA A CA 1
ATOM 1783 C C . ALA A 1 210 ? 1.444 3.824 -18.172 1.00 92.75 210 ALA A C 1
ATOM 1785 O O . ALA A 1 210 ? 2.224 2.873 -18.161 1.00 92.75 210 ALA A O 1
ATOM 1786 N N . GLN A 1 211 ? 1.680 4.968 -17.523 1.00 93.56 211 GLN A N 1
ATOM 1787 C CA . GLN A 1 211 ? 2.860 5.207 -16.687 1.00 93.56 211 GLN A CA 1
ATOM 1788 C C . GLN A 1 211 ? 2.829 4.342 -15.425 1.00 93.56 211 GLN A C 1
ATOM 1790 O O . GLN A 1 211 ? 3.781 3.614 -15.154 1.00 93.56 211 GLN A O 1
ATOM 1795 N N . THR A 1 212 ? 1.704 4.322 -14.703 1.00 94.25 212 THR A N 1
ATOM 1796 C CA . THR A 1 212 ? 1.526 3.455 -13.529 1.00 94.25 212 THR A CA 1
ATOM 1797 C C . THR A 1 212 ? 1.772 1.991 -13.892 1.00 94.25 212 THR A C 1
ATOM 1799 O O . THR A 1 212 ? 2.505 1.299 -13.194 1.00 94.25 212 THR A O 1
ATOM 1802 N N . ARG A 1 213 ? 1.254 1.523 -15.035 1.00 95.62 213 ARG A N 1
ATOM 1803 C CA . ARG A 1 213 ? 1.513 0.171 -15.551 1.00 95.62 213 ARG A CA 1
ATOM 1804 C C . ARG A 1 213 ? 3.009 -0.106 -15.742 1.00 95.62 213 ARG A C 1
ATOM 1806 O O . ARG A 1 213 ? 3.484 -1.164 -15.326 1.00 95.62 213 ARG A O 1
ATOM 1813 N N . ARG A 1 214 ? 3.759 0.811 -16.366 1.00 96.38 214 ARG A N 1
ATOM 1814 C CA . ARG A 1 214 ? 5.212 0.656 -16.564 1.00 96.38 214 ARG A CA 1
ATOM 1815 C C . ARG A 1 214 ? 5.950 0.608 -15.231 1.00 96.38 214 ARG A C 1
ATOM 1817 O O . ARG A 1 214 ? 6.760 -0.294 -15.036 1.00 96.38 214 ARG A O 1
ATOM 1824 N N . LEU A 1 215 ? 5.629 1.497 -14.297 1.00 96.88 215 LEU A N 1
ATOM 1825 C CA . LEU A 1 215 ? 6.244 1.509 -12.969 1.00 96.88 215 LEU A CA 1
ATOM 1826 C C . LEU A 1 215 ? 5.912 0.243 -12.158 1.00 96.88 215 LEU A C 1
ATOM 1828 O O . LEU A 1 215 ? 6.797 -0.295 -11.494 1.00 96.88 215 LEU A O 1
ATOM 1832 N N . ILE A 1 216 ? 4.693 -0.307 -12.260 1.00 96.94 216 ILE A N 1
ATOM 1833 C CA . ILE A 1 216 ? 4.360 -1.588 -11.610 1.00 96.94 216 ILE A CA 1
ATOM 1834 C C . ILE A 1 216 ? 5.201 -2.731 -12.200 1.00 96.94 216 ILE A C 1
ATOM 1836 O O . ILE A 1 216 ? 5.723 -3.569 -11.462 1.00 96.94 216 ILE A O 1
ATOM 1840 N N . HIS A 1 217 ? 5.381 -2.769 -13.525 1.00 96.12 217 HIS A N 1
ATOM 1841 C CA . HIS A 1 217 ? 6.276 -3.754 -14.139 1.00 96.12 217 HIS A CA 1
ATOM 1842 C C . HIS A 1 217 ? 7.721 -3.590 -13.659 1.00 96.12 217 HIS A C 1
ATOM 1844 O O . HIS A 1 217 ? 8.371 -4.603 -13.420 1.00 96.12 217 HIS A O 1
ATOM 1850 N N . PHE A 1 218 ? 8.205 -2.361 -13.451 1.00 95.06 218 PHE A N 1
ATOM 1851 C CA . PHE A 1 218 ? 9.541 -2.119 -12.896 1.00 95.06 218 PHE A CA 1
ATOM 1852 C C . PHE A 1 218 ? 9.684 -2.716 -11.490 1.00 95.06 218 PHE A C 1
ATOM 1854 O O . PHE A 1 218 ? 10.546 -3.569 -11.281 1.00 95.06 218 PHE A O 1
ATOM 1861 N N . ILE A 1 219 ? 8.803 -2.359 -10.545 1.00 94.88 219 ILE A N 1
ATOM 1862 C CA . ILE A 1 219 ? 8.891 -2.889 -9.171 1.00 94.88 219 ILE A CA 1
ATOM 1863 C C . ILE A 1 219 ? 8.703 -4.410 -9.130 1.00 94.88 219 ILE A C 1
ATOM 1865 O O . ILE A 1 219 ? 9.298 -5.076 -8.286 1.00 94.88 219 ILE A O 1
ATOM 1869 N N . ARG A 1 220 ? 7.939 -4.990 -10.068 1.00 93.50 220 ARG A N 1
ATOM 1870 C CA . ARG A 1 220 ? 7.812 -6.445 -10.221 1.00 93.50 220 ARG A CA 1
ATOM 1871 C C . ARG A 1 220 ? 9.142 -7.083 -10.627 1.00 93.50 220 ARG A C 1
ATOM 1873 O O . ARG A 1 220 ? 9.470 -8.147 -10.100 1.00 93.50 220 ARG A O 1
ATOM 1880 N N . GLU A 1 221 ? 9.882 -6.487 -11.561 1.00 89.94 221 GLU A N 1
ATOM 1881 C CA . GLU A 1 221 ? 11.204 -6.996 -11.947 1.00 89.94 221 GLU A CA 1
ATOM 1882 C C . GLU A 1 221 ? 12.198 -6.875 -10.787 1.00 89.94 221 GLU A C 1
ATOM 1884 O O . GLU A 1 221 ? 12.836 -7.871 -10.441 1.00 89.94 221 GLU A O 1
ATOM 1889 N N . VAL A 1 222 ? 12.231 -5.723 -10.103 1.00 89.31 222 VAL A N 1
ATOM 1890 C CA . VAL A 1 222 ? 13.027 -5.540 -8.876 1.00 89.31 222 VAL A CA 1
ATOM 1891 C C . VAL A 1 222 ? 12.677 -6.626 -7.853 1.00 89.31 222 VAL A C 1
ATOM 1893 O O . VAL A 1 222 ? 13.559 -7.346 -7.393 1.00 89.31 222 VAL A O 1
ATOM 1896 N N . ARG A 1 223 ? 11.384 -6.843 -7.577 1.00 89.19 223 ARG A N 1
ATOM 1897 C CA . ARG A 1 223 ? 10.882 -7.877 -6.660 1.00 89.19 223 ARG A CA 1
ATOM 1898 C C . ARG A 1 223 ? 11.326 -9.284 -7.038 1.00 89.19 223 ARG A C 1
ATOM 1900 O O . ARG A 1 223 ? 11.709 -10.048 -6.154 1.00 89.19 223 ARG A O 1
ATOM 1907 N N . ASN A 1 224 ? 11.217 -9.671 -8.310 1.00 84.12 224 ASN A N 1
ATOM 1908 C CA . ASN A 1 224 ? 11.593 -11.020 -8.748 1.00 84.12 224 ASN A CA 1
ATOM 1909 C C . ASN A 1 224 ? 13.075 -11.279 -8.486 1.00 84.12 224 ASN A C 1
ATOM 1911 O O . ASN A 1 224 ? 13.441 -12.353 -8.014 1.00 84.12 224 ASN A O 1
ATOM 1915 N N . VAL A 1 225 ? 13.910 -10.272 -8.719 1.00 72.69 225 VAL A N 1
ATOM 1916 C CA . VAL A 1 225 ? 15.340 -10.357 -8.439 1.00 72.69 225 VAL A CA 1
ATOM 1917 C C . VAL A 1 225 ? 15.607 -10.360 -6.929 1.00 72.69 225 VAL A C 1
ATOM 1919 O O . VAL A 1 225 ? 16.311 -11.245 -6.443 1.00 72.69 225 VAL A O 1
ATOM 1922 N N . SER A 1 226 ? 14.974 -9.472 -6.152 1.00 67.50 226 SER A N 1
ATOM 1923 C CA . SER A 1 226 ? 15.103 -9.444 -4.685 1.00 67.50 226 SER A CA 1
ATOM 1924 C C . SER A 1 226 ? 14.674 -10.757 -4.018 1.00 67.50 226 SER A C 1
ATOM 1926 O O . SER A 1 226 ? 15.290 -11.181 -3.044 1.00 67.50 226 SER A O 1
ATOM 1928 N N . ALA A 1 227 ? 13.629 -11.415 -4.530 1.00 61.69 227 ALA A N 1
ATOM 1929 C CA . ALA A 1 227 ? 13.142 -12.692 -4.008 1.00 61.69 227 ALA A CA 1
ATOM 1930 C C . ALA A 1 227 ? 14.086 -13.865 -4.333 1.00 61.69 227 ALA A C 1
ATOM 1932 O O . ALA A 1 227 ? 14.198 -14.800 -3.542 1.00 61.69 227 ALA A O 1
ATOM 1933 N N . HIS A 1 228 ? 14.781 -13.825 -5.475 1.00 56.91 228 HIS A N 1
ATOM 1934 C CA . HIS A 1 228 ? 15.747 -14.855 -5.869 1.00 56.91 228 HIS A CA 1
ATOM 1935 C C . HIS A 1 228 ? 17.129 -14.675 -5.215 1.00 56.91 228 HIS A C 1
ATOM 1937 O O . HIS A 1 228 ? 17.811 -15.665 -4.949 1.00 56.91 228 HIS A O 1
ATOM 1943 N N . ASN A 1 229 ? 17.506 -13.444 -4.860 1.00 54.16 229 ASN A N 1
ATOM 1944 C CA . ASN A 1 229 ? 18.801 -13.122 -4.248 1.00 54.16 229 ASN A CA 1
ATOM 1945 C C . ASN A 1 229 ? 18.886 -13.400 -2.734 1.00 54.16 229 ASN A C 1
ATOM 1947 O O . ASN A 1 229 ? 19.950 -13.234 -2.146 1.00 54.16 229 ASN A O 1
ATOM 1951 N N . MET A 1 230 ? 17.816 -13.884 -2.088 1.00 50.16 230 MET A N 1
ATOM 1952 C CA . MET A 1 230 ? 17.879 -14.330 -0.685 1.00 50.16 230 MET A CA 1
ATOM 1953 C C . MET A 1 230 ? 18.780 -15.561 -0.471 1.00 50.16 230 MET A C 1
ATOM 1955 O O . MET A 1 230 ? 19.122 -15.863 0.670 1.00 50.16 230 MET A O 1
ATOM 1959 N N . TRP A 1 231 ? 19.120 -16.304 -1.532 1.00 39.84 231 TRP A N 1
ATOM 1960 C CA . TRP A 1 231 ? 19.796 -17.607 -1.427 1.00 39.84 231 TRP A CA 1
ATOM 1961 C C . TRP A 1 231 ? 21.161 -17.696 -2.111 1.00 39.84 231 TRP A C 1
ATOM 1963 O O . TRP A 1 231 ? 21.932 -18.596 -1.781 1.00 39.84 231 TRP A O 1
ATOM 1973 N N . LEU A 1 232 ? 21.486 -16.808 -3.051 1.00 39.44 232 LEU A N 1
ATOM 1974 C CA . LEU A 1 232 ? 22.754 -16.849 -3.773 1.00 39.44 232 LEU A CA 1
ATOM 1975 C C . LEU A 1 232 ? 23.337 -15.445 -3.874 1.00 39.44 232 LEU A C 1
ATOM 1977 O O . LEU A 1 232 ? 22.703 -14.510 -4.351 1.00 39.44 232 LEU A O 1
ATOM 1981 N N . ASP A 1 233 ? 24.565 -15.344 -3.393 1.00 50.03 233 ASP A N 1
ATOM 1982 C CA . ASP A 1 233 ? 25.426 -14.175 -3.399 1.00 50.03 233 ASP A CA 1
ATOM 1983 C C . ASP A 1 233 ? 25.482 -13.530 -4.804 1.00 50.03 233 ASP A C 1
ATOM 1985 O O . ASP A 1 233 ? 26.081 -14.113 -5.715 1.00 50.03 233 ASP A O 1
ATOM 1989 N N . ARG A 1 234 ? 24.809 -12.373 -4.994 1.00 48.59 234 ARG A N 1
ATOM 1990 C CA . ARG A 1 234 ? 25.220 -11.226 -5.845 1.00 48.59 234 ARG A CA 1
ATOM 1991 C C . ARG A 1 234 ? 24.191 -10.075 -5.902 1.00 48.59 234 ARG A C 1
ATOM 1993 O O . ARG A 1 234 ? 23.120 -10.202 -6.482 1.00 48.59 234 ARG A O 1
ATOM 2000 N N . ASN A 1 235 ? 24.623 -8.941 -5.339 1.00 53.31 235 ASN A N 1
ATOM 2001 C CA . ASN A 1 235 ? 24.599 -7.558 -5.846 1.00 53.31 235 ASN A CA 1
ATOM 2002 C C . ASN A 1 235 ? 23.403 -7.119 -6.708 1.00 53.31 235 ASN A C 1
ATOM 2004 O O . ASN A 1 235 ? 23.470 -7.232 -7.923 1.00 53.31 235 ASN A O 1
ATOM 2008 N N . TYR A 1 236 ? 22.388 -6.527 -6.074 1.00 59.44 236 TYR A N 1
ATOM 2009 C CA . TYR A 1 236 ? 21.690 -5.386 -6.671 1.00 59.44 236 TYR A CA 1
ATOM 2010 C C . TYR A 1 236 ? 22.213 -4.115 -6.016 1.00 59.44 236 TYR A C 1
ATOM 2012 O O . TYR A 1 236 ? 22.436 -4.132 -4.797 1.00 59.44 236 TYR A O 1
ATOM 2020 N N . SER A 1 237 ? 22.395 -3.025 -6.768 1.00 74.62 237 SER A N 1
ATOM 2021 C CA . SER A 1 237 ? 22.662 -1.738 -6.114 1.00 74.62 237 SER A CA 1
ATOM 2022 C C . SER A 1 237 ? 21.515 -1.398 -5.157 1.00 74.62 237 SER A C 1
ATOM 2024 O O . SER A 1 237 ? 20.335 -1.503 -5.512 1.00 74.62 237 SER A O 1
ATOM 2026 N N . ILE A 1 238 ? 21.869 -0.956 -3.948 1.00 78.38 238 ILE A N 1
ATOM 2027 C CA . ILE A 1 238 ? 20.919 -0.369 -2.999 1.00 78.38 238 ILE A CA 1
ATOM 2028 C C . ILE A 1 238 ? 20.105 0.751 -3.655 1.00 78.38 238 ILE A C 1
ATOM 2030 O O . ILE A 1 238 ? 18.935 0.914 -3.331 1.00 78.38 238 ILE A O 1
ATOM 2034 N N . ASP A 1 239 ? 20.681 1.447 -4.638 1.00 83.69 239 ASP A N 1
ATOM 2035 C CA . ASP A 1 239 ? 20.029 2.535 -5.364 1.00 83.69 239 ASP A CA 1
ATOM 2036 C C . ASP A 1 239 ? 18.812 2.057 -6.161 1.00 83.69 239 ASP A C 1
ATOM 2038 O O . ASP A 1 239 ? 17.783 2.729 -6.173 1.00 83.69 239 ASP A O 1
ATOM 2042 N N . ILE A 1 240 ? 18.884 0.871 -6.779 1.00 86.25 240 ILE A N 1
ATOM 2043 C CA . ILE A 1 240 ? 17.753 0.317 -7.535 1.00 86.25 240 ILE A CA 1
ATOM 2044 C C . ILE A 1 240 ? 16.659 -0.159 -6.575 1.00 86.25 240 ILE A C 1
ATOM 2046 O O . ILE A 1 240 ? 15.475 0.038 -6.845 1.00 86.25 240 ILE A O 1
ATOM 2050 N N . LEU A 1 241 ? 17.033 -0.756 -5.437 1.00 86.31 241 LEU A N 1
ATOM 2051 C CA . LEU A 1 241 ? 16.065 -1.137 -4.402 1.00 86.31 241 LEU A CA 1
ATOM 2052 C C . LEU A 1 241 ? 15.374 0.090 -3.806 1.00 86.31 241 LEU A C 1
ATOM 2054 O O . LEU A 1 241 ? 14.149 0.101 -3.694 1.00 86.31 241 LEU A O 1
ATOM 2058 N N . ARG A 1 242 ? 16.144 1.133 -3.483 1.00 88.19 242 ARG A N 1
ATOM 2059 C CA . ARG A 1 242 ? 15.634 2.424 -3.018 1.00 88.19 242 ARG A CA 1
ATOM 2060 C C . ARG A 1 242 ? 14.675 3.027 -4.035 1.00 88.19 242 ARG A C 1
ATOM 2062 O O . ARG A 1 242 ? 13.549 3.356 -3.681 1.00 88.19 242 ARG A O 1
ATOM 2069 N N . HIS A 1 243 ? 15.054 3.059 -5.310 1.00 92.00 243 HIS A N 1
ATOM 2070 C CA . HIS A 1 243 ? 14.175 3.546 -6.374 1.00 92.00 243 HIS A CA 1
ATOM 2071 C C . HIS A 1 243 ? 12.918 2.686 -6.556 1.00 92.00 243 HIS A C 1
ATOM 2073 O O . HIS A 1 243 ? 11.832 3.203 -6.803 1.00 92.00 243 HIS A O 1
ATOM 2079 N N . GLY A 1 244 ? 13.030 1.366 -6.396 1.00 93.19 244 GLY A N 1
ATOM 2080 C CA . GLY A 1 244 ? 11.883 0.458 -6.370 1.00 93.19 244 GLY A CA 1
ATOM 2081 C C . GLY A 1 244 ? 10.920 0.768 -5.220 1.00 93.19 244 GLY A C 1
ATOM 2082 O O . GLY A 1 244 ? 9.703 0.728 -5.409 1.00 93.19 244 GLY A O 1
ATOM 2083 N N . SER A 1 245 ? 11.452 1.124 -4.050 1.00 91.56 245 SER A N 1
ATOM 2084 C CA . SER A 1 245 ? 10.686 1.587 -2.888 1.00 91.56 245 SER A CA 1
ATOM 2085 C C . SER A 1 245 ? 9.990 2.925 -3.171 1.00 91.56 245 SER A C 1
ATOM 2087 O O . SER A 1 245 ? 8.787 3.035 -2.950 1.00 91.56 245 SER A O 1
ATOM 2089 N N . GLU A 1 246 ? 10.703 3.904 -3.740 1.00 92.00 246 GLU A N 1
ATOM 2090 C CA . GLU A 1 246 ? 10.147 5.202 -4.172 1.00 92.00 246 GLU A CA 1
ATOM 2091 C C . GLU A 1 246 ? 8.987 5.006 -5.166 1.00 92.00 246 GLU A C 1
ATOM 2093 O O . GLU A 1 246 ? 7.887 5.534 -4.975 1.00 92.00 246 GLU A O 1
ATOM 2098 N N . CYS A 1 247 ? 9.193 4.164 -6.185 1.00 94.75 247 CYS A N 1
ATOM 2099 C CA . CYS A 1 247 ? 8.159 3.803 -7.154 1.00 94.75 247 CYS A CA 1
ATOM 2100 C C . CYS A 1 247 ? 6.957 3.123 -6.487 1.00 94.75 247 CYS A C 1
ATOM 2102 O O . CYS A 1 247 ? 5.818 3.415 -6.841 1.00 94.75 247 CYS A O 1
ATOM 2104 N N . SER A 1 248 ? 7.193 2.234 -5.519 1.00 94.69 248 SER A N 1
ATOM 2105 C CA . SER A 1 248 ? 6.132 1.525 -4.792 1.00 94.69 248 SER A CA 1
ATOM 2106 C C . SER A 1 248 ? 5.226 2.495 -4.031 1.00 94.69 248 SER A C 1
ATOM 2108 O O . SER A 1 248 ? 4.005 2.448 -4.191 1.00 94.69 248 SER A O 1
ATOM 2110 N N . THR A 1 249 ? 5.819 3.422 -3.274 1.00 90.88 249 THR A N 1
ATOM 2111 C CA . THR A 1 249 ? 5.090 4.475 -2.553 1.00 90.88 249 THR A CA 1
ATOM 2112 C C . THR A 1 249 ? 4.325 5.377 -3.517 1.00 90.88 249 THR A C 1
ATOM 2114 O O . THR A 1 249 ? 3.145 5.656 -3.302 1.00 90.88 249 THR A O 1
ATOM 2117 N N . TYR A 1 250 ? 4.959 5.792 -4.619 1.00 90.94 250 TYR A N 1
ATOM 2118 C CA . TYR A 1 250 ? 4.301 6.586 -5.654 1.00 90.94 250 TYR A CA 1
ATOM 2119 C C . TYR A 1 250 ? 3.071 5.882 -6.235 1.00 90.94 250 TYR A C 1
ATOM 2121 O O . TYR A 1 250 ? 2.002 6.485 -6.305 1.00 90.94 250 TYR A O 1
ATOM 2129 N N . ILE A 1 251 ? 3.198 4.611 -6.628 1.00 93.62 251 ILE A N 1
ATOM 2130 C CA . ILE A 1 251 ? 2.112 3.838 -7.244 1.00 93.62 251 ILE A CA 1
ATOM 2131 C C . ILE A 1 251 ? 0.918 3.717 -6.295 1.00 93.62 251 ILE A C 1
ATOM 2133 O O . ILE A 1 251 ? -0.211 3.957 -6.719 1.00 93.62 251 ILE A O 1
ATOM 2137 N N . LEU A 1 252 ? 1.150 3.362 -5.028 1.00 92.06 252 LEU A N 1
ATOM 2138 C CA . LEU A 1 252 ? 0.072 3.222 -4.043 1.00 92.06 252 LEU A CA 1
ATOM 2139 C C . LEU A 1 252 ? -0.650 4.552 -3.817 1.00 92.06 252 LEU A C 1
ATOM 2141 O O . LEU A 1 252 ? -1.878 4.595 -3.834 1.00 92.06 252 LEU A O 1
ATOM 2145 N N . ASN A 1 253 ? 0.107 5.645 -3.722 1.00 86.31 253 ASN A N 1
ATOM 2146 C CA . ASN A 1 253 ? -0.444 6.992 -3.629 1.00 86.31 253 ASN A CA 1
ATOM 2147 C C . ASN A 1 253 ? -1.252 7.377 -4.877 1.00 86.31 253 ASN A C 1
ATOM 2149 O O . ASN A 1 253 ? -2.322 7.964 -4.750 1.00 86.31 253 ASN A O 1
ATOM 2153 N N . GLN A 1 254 ? -0.793 7.023 -6.081 1.00 86.69 254 GLN A N 1
ATOM 2154 C CA . GLN A 1 254 ? -1.552 7.269 -7.311 1.00 86.69 254 GLN A CA 1
ATOM 2155 C C . GLN A 1 254 ? -2.858 6.471 -7.357 1.00 86.69 254 GLN A C 1
ATOM 2157 O O . GLN A 1 254 ? -3.889 7.024 -7.724 1.00 86.69 254 GLN A O 1
ATOM 2162 N N . ILE A 1 255 ? -2.845 5.197 -6.961 1.00 89.88 255 ILE A N 1
ATOM 2163 C CA . ILE A 1 255 ? -4.068 4.383 -6.912 1.00 89.88 255 ILE A CA 1
ATOM 2164 C C . ILE A 1 255 ? -5.040 4.942 -5.872 1.00 89.88 255 ILE A C 1
ATOM 2166 O O . ILE A 1 255 ? -6.229 5.068 -6.156 1.00 89.88 255 ILE A O 1
ATOM 2170 N N . LEU A 1 256 ? -4.539 5.347 -4.703 1.00 86.31 256 LEU A N 1
ATOM 2171 C CA . LEU A 1 256 ? -5.350 5.998 -3.679 1.00 86.31 256 LEU A CA 1
ATOM 2172 C C . LEU A 1 256 ? -5.978 7.302 -4.195 1.00 86.31 256 LEU A C 1
ATOM 2174 O O . LEU A 1 256 ? -7.180 7.505 -4.044 1.00 86.31 256 LEU A O 1
ATOM 2178 N N . ALA A 1 257 ? -5.197 8.150 -4.872 1.00 82.25 257 ALA A N 1
ATOM 2179 C CA . ALA A 1 257 ? -5.701 9.356 -5.530 1.00 82.25 257 ALA A CA 1
ATOM 2180 C C . ALA A 1 257 ? -6.794 9.061 -6.557 1.00 82.25 257 ALA A C 1
ATOM 2182 O O . ALA A 1 257 ? -7.770 9.802 -6.621 1.00 82.25 257 ALA A O 1
ATOM 2183 N N . LEU A 1 258 ? -6.636 8.011 -7.368 1.00 82.31 258 LEU A N 1
ATOM 2184 C CA . LEU A 1 258 ? -7.638 7.626 -8.362 1.00 82.31 258 LEU A CA 1
ATOM 2185 C C . LEU A 1 258 ? -8.953 7.220 -7.693 1.00 82.31 258 LEU A C 1
ATOM 2187 O O . LEU A 1 258 ? -10.000 7.709 -8.106 1.00 82.31 258 LEU A O 1
ATOM 2191 N N . GLN A 1 259 ? -8.898 6.421 -6.622 1.00 83.25 259 GLN A N 1
ATOM 2192 C CA . GLN A 1 259 ? -10.095 6.075 -5.848 1.00 83.25 259 GLN A CA 1
ATOM 2193 C C . GLN A 1 259 ? -10.769 7.333 -5.278 1.00 83.25 259 GLN A C 1
ATOM 2195 O O . GLN A 1 259 ? -11.976 7.502 -5.407 1.00 83.25 259 GLN A O 1
ATOM 2200 N N . PHE A 1 260 ? -10.012 8.292 -4.740 1.00 79.38 260 PHE A N 1
ATOM 2201 C CA . PHE A 1 260 ? -10.614 9.555 -4.300 1.00 79.38 260 PHE A CA 1
ATOM 2202 C C . PHE A 1 260 ? -11.161 10.411 -5.428 1.00 79.38 260 PHE A C 1
ATOM 2204 O O . PHE A 1 260 ? -12.188 11.057 -5.244 1.00 79.38 260 PHE A O 1
ATOM 2211 N N . ARG A 1 261 ? -10.513 10.431 -6.592 1.00 79.62 261 ARG A N 1
ATOM 2212 C CA . ARG A 1 261 ? -11.014 11.162 -7.755 1.00 79.62 261 ARG A CA 1
ATOM 2213 C C . ARG A 1 261 ? -12.379 10.636 -8.183 1.00 79.62 261 ARG A C 1
ATOM 2215 O O . ARG A 1 261 ? -13.255 11.445 -8.473 1.00 79.62 261 ARG A O 1
ATOM 2222 N N . GLU A 1 262 ? -12.560 9.317 -8.203 1.00 78.50 262 GLU A N 1
ATOM 2223 C CA . GLU A 1 262 ? -13.832 8.676 -8.566 1.00 78.50 262 GLU A CA 1
ATOM 2224 C C . GLU A 1 262 ? -14.986 9.141 -7.669 1.00 78.50 262 GLU A C 1
ATOM 2226 O O . GLU A 1 262 ? -16.091 9.369 -8.159 1.00 78.50 262 GLU A O 1
ATOM 2231 N N . HIS A 1 263 ? -14.719 9.352 -6.379 1.00 74.81 263 HIS A N 1
ATOM 2232 C CA . HIS A 1 263 ? -15.751 9.686 -5.397 1.00 74.81 263 HIS A CA 1
ATOM 2233 C C . HIS A 1 263 ? -15.899 11.189 -5.119 1.00 74.81 263 HIS A C 1
ATOM 2235 O O . HIS A 1 263 ? -17.000 11.672 -4.865 1.00 74.81 263 HIS A O 1
ATOM 2241 N N . LEU A 1 264 ? -14.805 11.946 -5.174 1.00 72.31 264 LEU A N 1
ATOM 2242 C CA . LEU A 1 264 ? -14.752 13.346 -4.749 1.00 72.31 264 LEU A CA 1
ATOM 2243 C C . LEU A 1 264 ? -14.465 14.324 -5.897 1.00 72.31 264 LEU A C 1
ATOM 2245 O O . LEU A 1 264 ? -14.521 15.536 -5.700 1.00 72.31 264 LEU A O 1
ATOM 2249 N N . GLY A 1 265 ? -14.128 13.827 -7.092 1.00 68.25 265 GLY A N 1
ATOM 2250 C CA . GLY A 1 265 ? -13.795 14.655 -8.254 1.00 68.25 265 GLY A CA 1
ATOM 2251 C C . GLY A 1 265 ? -12.459 15.401 -8.148 1.00 68.25 265 GLY A C 1
ATOM 2252 O O . GLY A 1 265 ? -12.189 16.277 -8.968 1.00 68.25 265 GLY A O 1
ATOM 2253 N N . TYR A 1 266 ? -11.622 15.081 -7.155 1.00 65.44 266 TYR A N 1
ATOM 2254 C CA . TYR A 1 266 ? -10.330 15.738 -6.950 1.00 65.44 266 TYR A CA 1
ATOM 2255 C C . TYR A 1 266 ? -9.227 15.149 -7.827 1.00 65.44 266 TYR A C 1
ATOM 2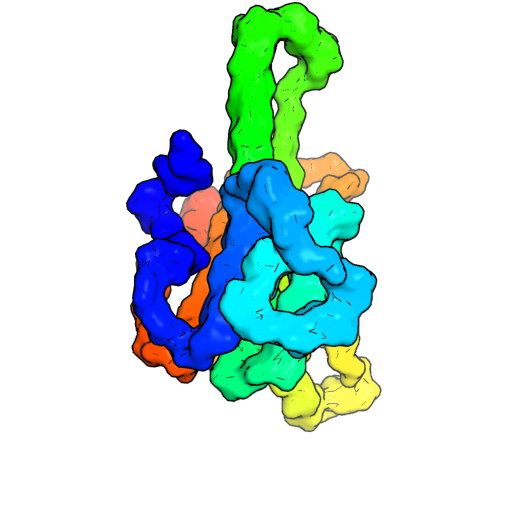257 O O . TYR A 1 266 ? -9.054 13.935 -7.925 1.00 65.44 266 TYR A O 1
ATOM 2265 N N . ASP A 1 267 ? -8.428 16.027 -8.426 1.00 65.19 267 ASP A N 1
ATOM 2266 C CA . ASP A 1 267 ? -7.251 15.636 -9.186 1.00 65.19 267 ASP A CA 1
ATOM 2267 C C . ASP A 1 267 ? -5.969 15.854 -8.368 1.00 65.19 267 ASP A C 1
ATOM 2269 O O . ASP A 1 267 ? -5.484 16.975 -8.236 1.00 65.19 267 ASP A O 1
ATOM 2273 N N . PHE A 1 268 ? -5.403 14.763 -7.843 1.00 64.56 268 PHE A N 1
ATOM 2274 C CA . PHE A 1 268 ? -4.084 14.743 -7.198 1.00 64.56 268 PHE A CA 1
ATOM 2275 C C . PHE A 1 268 ? -2.951 14.360 -8.172 1.00 64.56 268 PHE A C 1
ATOM 2277 O O . PHE A 1 268 ? -1.962 13.748 -7.761 1.00 64.56 268 PHE A O 1
ATOM 2284 N N . SER A 1 269 ? -3.102 14.651 -9.469 1.00 60.81 269 SER A N 1
ATOM 2285 C CA . SER A 1 269 ? -2.145 14.343 -10.540 1.00 60.81 269 SER A CA 1
ATOM 2286 C C . SER A 1 269 ? -0.700 14.684 -10.148 1.00 60.81 269 SER A C 1
ATOM 2288 O O . SER A 1 269 ? -0.365 15.821 -9.814 1.00 60.81 269 SER A O 1
ATOM 2290 N N . ARG A 1 270 ? 0.179 13.673 -10.213 1.00 69.00 270 ARG A N 1
ATOM 2291 C CA . ARG A 1 270 ? 1.640 13.810 -10.047 1.00 69.00 270 ARG A CA 1
ATOM 2292 C C . ARG A 1 270 ? 2.376 13.260 -11.261 1.00 69.00 270 ARG A C 1
ATOM 2294 O O . ARG A 1 270 ? 3.366 12.541 -11.122 1.00 69.00 270 ARG A O 1
ATOM 2301 N N . GLU A 1 271 ? 1.888 13.578 -12.457 1.00 72.31 271 GLU A N 1
ATOM 2302 C CA . GLU A 1 271 ? 2.503 13.124 -13.714 1.00 72.31 271 GLU A CA 1
ATOM 2303 C C . GLU A 1 271 ? 3.971 13.558 -13.818 1.00 72.31 271 GLU A C 1
ATOM 2305 O O . GLU A 1 271 ? 4.819 12.789 -14.265 1.00 72.31 271 GLU A O 1
ATOM 2310 N N . LYS A 1 272 ? 4.304 14.767 -13.339 1.00 80.12 272 LYS A N 1
ATOM 2311 C CA . LYS A 1 272 ? 5.688 15.262 -13.338 1.00 80.12 272 LYS A CA 1
ATOM 2312 C C . LYS A 1 272 ? 6.625 14.334 -12.555 1.00 80.12 272 LYS A C 1
ATOM 2314 O O . LYS A 1 272 ? 7.669 13.960 -13.075 1.00 80.12 272 LYS A O 1
ATOM 2319 N N . TYR A 1 273 ? 6.227 13.928 -11.351 1.00 84.25 273 TYR A N 1
ATOM 2320 C CA . TYR A 1 273 ? 7.047 13.055 -10.512 1.00 84.25 273 TYR A CA 1
ATOM 2321 C C . TYR A 1 273 ? 7.115 11.625 -11.068 1.00 84.25 273 TYR A C 1
ATOM 2323 O O . TYR A 1 273 ? 8.179 11.015 -11.078 1.00 84.25 273 TYR A O 1
ATOM 2331 N N . GLY A 1 274 ? 6.019 11.115 -11.641 1.00 87.38 274 GLY A N 1
ATOM 2332 C CA . GLY A 1 274 ? 6.043 9.841 -12.366 1.00 87.38 274 GLY A CA 1
ATOM 2333 C C . GLY A 1 274 ? 7.045 9.843 -13.528 1.00 87.38 274 GLY A C 1
ATOM 2334 O O . GLY A 1 274 ? 7.797 8.883 -13.696 1.00 87.38 274 GLY A O 1
ATOM 2335 N N . ASN A 1 275 ? 7.132 10.948 -14.278 1.00 90.81 275 ASN A N 1
ATOM 2336 C CA . ASN A 1 275 ? 8.127 11.105 -15.343 1.00 90.81 275 ASN A CA 1
ATOM 2337 C C . ASN A 1 275 ? 9.559 11.127 -14.794 1.00 90.81 275 ASN A C 1
ATOM 2339 O O . ASN A 1 275 ? 10.462 10.587 -15.425 1.00 90.81 275 ASN A O 1
ATOM 2343 N N . GLU A 1 276 ? 9.798 11.756 -13.644 1.00 92.94 276 GLU A N 1
ATOM 2344 C CA . GLU A 1 276 ? 11.113 11.751 -12.987 1.00 92.94 276 GLU A CA 1
ATOM 2345 C C . GLU A 1 276 ? 11.521 10.327 -12.578 1.00 92.94 276 GLU A C 1
ATOM 2347 O O . GLU A 1 276 ? 12.653 9.916 -12.844 1.00 92.94 276 GLU A O 1
ATOM 2352 N N . LEU A 1 277 ? 10.582 9.537 -12.045 1.00 94.25 277 LEU A N 1
ATOM 2353 C CA . LEU A 1 277 ? 10.817 8.133 -11.700 1.00 94.25 277 LEU A CA 1
ATOM 2354 C C . LEU A 1 277 ? 11.172 7.278 -12.925 1.00 94.25 277 LEU A C 1
ATOM 2356 O O . LEU A 1 277 ? 12.116 6.490 -12.859 1.00 94.25 277 LEU A O 1
ATOM 2360 N N . GLU A 1 278 ? 10.458 7.438 -14.043 1.00 94.81 278 GLU A N 1
ATOM 2361 C CA . GLU A 1 278 ? 10.764 6.723 -15.293 1.00 94.81 278 GLU A CA 1
ATOM 2362 C C . GLU A 1 278 ? 12.097 7.173 -15.902 1.00 94.81 278 GLU A C 1
ATOM 2364 O O . GLU A 1 278 ? 12.905 6.335 -16.299 1.00 94.81 278 GLU A O 1
ATOM 2369 N N . ASN A 1 279 ? 12.379 8.479 -15.899 1.00 93.12 279 ASN A N 1
ATOM 2370 C CA . ASN A 1 279 ? 13.647 9.014 -16.395 1.00 93.12 279 ASN A CA 1
ATOM 2371 C C . ASN A 1 279 ? 14.845 8.463 -15.617 1.00 93.12 279 ASN A C 1
ATOM 2373 O O . ASN A 1 279 ? 15.876 8.186 -16.223 1.00 93.12 279 ASN A O 1
ATOM 2377 N N . LYS A 1 280 ? 14.726 8.291 -14.297 1.00 92.62 280 LYS A N 1
ATOM 2378 C CA . LYS A 1 280 ? 15.785 7.695 -13.472 1.00 92.62 280 LYS A CA 1
ATOM 2379 C C . LYS A 1 280 ? 16.026 6.226 -13.837 1.00 92.62 280 LYS A C 1
ATOM 2381 O O . LYS A 1 280 ? 17.175 5.824 -13.999 1.00 92.62 280 LYS A O 1
ATOM 2386 N N . ILE A 1 281 ? 14.962 5.453 -14.084 1.00 92.25 281 ILE A N 1
ATOM 2387 C CA . ILE A 1 281 ? 15.069 4.063 -14.570 1.00 92.25 281 ILE A CA 1
ATOM 2388 C C . ILE A 1 281 ? 15.817 4.013 -15.911 1.00 92.25 281 ILE A C 1
ATOM 2390 O O . ILE A 1 281 ? 16.747 3.224 -16.075 1.00 92.25 281 ILE A O 1
ATOM 2394 N N . GLU A 1 282 ? 15.444 4.875 -16.855 1.00 91.69 282 GLU A N 1
ATOM 2395 C CA . GLU A 1 282 ? 16.019 4.872 -18.203 1.00 91.69 282 GLU A CA 1
ATOM 2396 C C . GLU A 1 282 ? 17.445 5.419 -18.261 1.00 91.69 282 GLU A C 1
ATOM 2398 O O . GLU A 1 282 ? 18.289 4.870 -18.964 1.00 91.69 282 GLU A O 1
ATOM 2403 N N . ARG A 1 283 ? 17.725 6.516 -17.554 1.00 89.50 283 ARG A N 1
ATOM 2404 C CA . ARG A 1 283 ? 18.969 7.280 -17.731 1.00 89.50 283 ARG A CA 1
ATOM 2405 C C . ARG A 1 283 ? 20.045 6.935 -16.722 1.00 89.50 283 ARG A C 1
ATOM 2407 O O . ARG A 1 283 ? 21.215 6.979 -17.075 1.00 89.50 283 ARG A O 1
ATOM 2414 N N . GLU A 1 284 ? 19.664 6.658 -15.479 1.00 88.19 284 GLU A N 1
ATOM 2415 C CA . GLU A 1 284 ? 20.634 6.374 -14.417 1.00 88.19 284 GLU A CA 1
ATOM 2416 C C . GLU A 1 284 ? 20.895 4.878 -14.302 1.00 88.19 284 GLU A C 1
ATOM 2418 O O . GLU A 1 284 ? 22.042 4.467 -14.149 1.00 88.19 284 GLU A O 1
ATOM 2423 N N . PHE A 1 285 ? 19.848 4.056 -14.406 1.00 86.31 285 PHE A N 1
ATOM 2424 C CA . PHE A 1 285 ? 20.002 2.601 -14.345 1.00 86.31 285 PHE A CA 1
ATOM 2425 C C . PHE A 1 285 ? 20.191 1.951 -15.714 1.00 86.31 285 PHE A C 1
ATOM 2427 O O . PHE A 1 285 ? 20.565 0.782 -15.764 1.00 86.31 285 PHE A O 1
ATOM 2434 N N . GLU A 1 286 ? 19.965 2.690 -16.806 1.00 88.19 286 GLU A N 1
ATOM 2435 C CA . GLU A 1 286 ? 20.074 2.204 -18.189 1.00 88.19 286 GLU A CA 1
ATOM 2436 C C . GLU A 1 286 ? 19.118 1.037 -18.493 1.00 88.19 286 GLU A C 1
ATOM 2438 O O . GLU A 1 286 ? 19.453 0.083 -19.202 1.00 88.19 286 GLU A O 1
ATOM 2443 N N . TRP A 1 287 ? 17.910 1.080 -17.926 1.00 89.94 287 TRP A N 1
ATOM 2444 C CA . TRP A 1 287 ? 16.861 0.095 -18.184 1.00 89.94 287 TRP A CA 1
ATOM 2445 C C . TRP A 1 287 ? 15.936 0.570 -19.289 1.00 89.94 287 TRP A C 1
ATOM 2447 O O . TRP A 1 287 ? 15.523 1.722 -19.324 1.00 89.94 287 TRP A O 1
ATOM 2457 N N . TRP A 1 288 ? 15.532 -0.350 -20.156 1.00 90.81 288 TRP A N 1
ATOM 2458 C CA . TRP A 1 288 ? 14.679 -0.032 -21.296 1.00 90.81 288 TRP A CA 1
ATOM 2459 C C . TRP A 1 288 ? 13.330 -0.718 -21.156 1.00 90.81 288 TRP A C 1
ATOM 2461 O O . TRP A 1 288 ? 13.259 -1.912 -20.840 1.00 90.81 288 TRP A O 1
ATOM 2471 N N . TYR A 1 289 ? 12.253 0.027 -21.410 1.00 91.62 289 TYR A N 1
ATOM 2472 C CA . TYR A 1 289 ? 10.916 -0.545 -21.454 1.00 91.62 289 TYR A CA 1
ATOM 2473 C C . TYR A 1 289 ? 10.613 -1.120 -22.838 1.00 91.62 289 TYR A C 1
ATOM 2475 O O . TYR A 1 289 ? 10.597 -0.412 -23.846 1.00 91.62 289 TYR A O 1
ATOM 2483 N N . TYR A 1 290 ? 10.321 -2.416 -22.891 1.00 89.19 290 TYR A N 1
ATOM 2484 C CA . TYR A 1 290 ? 9.983 -3.112 -24.127 1.00 89.19 290 TYR A CA 1
ATOM 2485 C C . TYR A 1 290 ? 8.471 -3.207 -24.265 1.00 89.19 290 TYR A C 1
ATOM 2487 O O . TYR A 1 290 ? 7.859 -4.138 -23.742 1.00 89.19 290 TYR A O 1
ATOM 2495 N N . GLU A 1 291 ? 7.863 -2.280 -25.007 1.00 88.44 291 GLU A N 1
ATOM 2496 C CA . GLU A 1 291 ? 6.402 -2.200 -25.143 1.00 88.44 291 GLU A CA 1
ATOM 2497 C C . GLU A 1 291 ? 5.782 -3.512 -25.656 1.00 88.44 291 GLU A C 1
ATOM 2499 O O . GLU A 1 291 ? 4.748 -3.940 -25.151 1.00 88.44 291 GLU A O 1
ATOM 2504 N N . GLN A 1 292 ? 6.442 -4.222 -26.583 1.00 85.38 292 GLN A N 1
ATOM 2505 C CA . GLN A 1 292 ? 5.923 -5.487 -27.129 1.00 85.38 292 GLN A CA 1
ATOM 2506 C C . GLN A 1 292 ? 5.864 -6.610 -26.087 1.00 85.38 292 GLN A C 1
ATOM 2508 O O . GLN A 1 292 ? 5.015 -7.492 -26.175 1.00 85.38 292 GLN A O 1
ATOM 2513 N N . LYS A 1 293 ? 6.792 -6.603 -25.123 1.00 83.12 293 LYS A N 1
ATOM 2514 C CA . LYS A 1 293 ? 6.873 -7.603 -24.046 1.00 83.12 293 LYS A CA 1
ATOM 2515 C C . LYS A 1 293 ? 6.269 -7.101 -22.734 1.00 83.12 293 LYS A C 1
ATOM 2517 O O . LYS A 1 293 ? 6.138 -7.882 -21.798 1.00 83.12 293 LYS A O 1
ATOM 2522 N N . GLN A 1 294 ? 5.925 -5.816 -22.675 1.00 87.69 294 GLN A N 1
ATOM 2523 C CA . GLN A 1 294 ? 5.370 -5.122 -21.520 1.00 87.69 294 GLN A CA 1
ATOM 2524 C C . GLN A 1 294 ? 6.216 -5.325 -20.252 1.00 87.69 294 GLN A C 1
ATOM 2526 O O . GLN A 1 294 ? 5.690 -5.615 -19.184 1.00 87.69 294 GLN A O 1
ATOM 2531 N N . THR A 1 295 ? 7.538 -5.199 -20.371 1.00 86.94 295 THR A N 1
ATOM 2532 C CA . THR A 1 295 ? 8.493 -5.416 -19.272 1.00 86.94 295 THR A CA 1
ATOM 2533 C C . THR A 1 295 ? 9.688 -4.475 -19.401 1.00 86.94 295 THR A C 1
ATOM 2535 O O . THR A 1 295 ? 10.013 -4.021 -20.502 1.00 86.94 295 THR A O 1
ATOM 2538 N N . TRP A 1 296 ? 10.341 -4.204 -18.276 1.00 88.94 296 TRP A N 1
ATOM 2539 C CA . TRP A 1 296 ? 11.635 -3.539 -18.248 1.00 88.94 296 TRP A CA 1
ATOM 2540 C C . TRP A 1 296 ? 12.758 -4.561 -18.347 1.00 88.94 296 TRP A C 1
ATOM 2542 O O . TRP A 1 296 ? 12.671 -5.638 -17.759 1.00 88.94 296 TRP A O 1
ATOM 2552 N N . GLN A 1 297 ? 13.831 -4.219 -19.055 1.00 85.06 297 GLN A N 1
ATOM 2553 C CA . GLN A 1 297 ? 15.053 -5.017 -19.015 1.00 85.06 297 GLN A CA 1
ATOM 2554 C C . GLN A 1 297 ? 16.265 -4.116 -18.782 1.00 85.06 297 GLN A C 1
ATOM 2556 O O . GLN A 1 297 ? 16.342 -3.051 -19.403 1.00 85.06 297 GLN A O 1
ATOM 2561 N N . PRO A 1 298 ? 17.213 -4.538 -17.927 1.00 82.12 298 PRO A N 1
ATOM 2562 C CA . PRO A 1 298 ? 18.493 -3.857 -17.814 1.00 82.12 298 PRO A CA 1
ATOM 2563 C C . PRO A 1 298 ? 19.201 -3.864 -19.170 1.00 82.12 298 PRO A C 1
ATOM 2565 O O . PRO A 1 298 ? 19.166 -4.874 -19.881 1.00 82.12 298 PRO A O 1
ATOM 2568 N N . GLY A 1 299 ? 19.849 -2.754 -19.520 1.00 70.75 299 GLY A N 1
ATOM 2569 C CA . GLY A 1 299 ? 20.788 -2.712 -20.635 1.00 70.75 299 GLY A CA 1
ATOM 2570 C C . GLY A 1 299 ? 21.889 -3.766 -20.479 1.00 70.75 299 GLY A C 1
ATOM 2571 O O . GLY A 1 299 ? 22.220 -4.200 -19.371 1.00 70.75 299 GLY A O 1
ATOM 2572 N N . GLU A 1 300 ? 22.454 -4.218 -21.599 1.00 63.28 300 GLU A N 1
ATOM 2573 C CA . GLU A 1 300 ? 23.624 -5.095 -21.574 1.00 63.28 300 GLU A CA 1
ATOM 2574 C C . GLU A 1 300 ? 24.820 -4.310 -21.022 1.00 63.28 300 GLU A C 1
ATOM 2576 O O . GLU A 1 300 ? 25.447 -3.530 -21.732 1.00 63.28 300 GLU A O 1
ATOM 2581 N N . ASN A 1 301 ? 25.122 -4.494 -19.736 1.00 50.75 301 ASN A N 1
ATOM 2582 C CA . ASN A 1 301 ? 26.271 -3.855 -19.106 1.00 50.75 301 ASN A CA 1
ATOM 2583 C C . ASN A 1 301 ? 27.576 -4.424 -19.721 1.00 50.75 301 ASN A C 1
ATOM 2585 O O . ASN A 1 301 ? 27.783 -5.643 -19.630 1.00 50.75 301 ASN A O 1
ATOM 2589 N N . PRO A 1 302 ? 28.472 -3.605 -20.314 1.00 41.22 302 PRO A N 1
ATOM 2590 C CA . PRO A 1 302 ? 29.706 -4.080 -20.956 1.00 41.22 302 PRO A CA 1
ATOM 2591 C C . PRO A 1 302 ? 30.650 -4.853 -20.019 1.00 41.22 302 PRO A C 1
ATOM 2593 O O . PRO A 1 302 ? 31.443 -5.675 -20.477 1.00 41.22 302 PRO A O 1
ATOM 2596 N N . ASP A 1 303 ? 30.536 -4.636 -18.705 1.00 44.06 303 ASP A N 1
ATOM 2597 C CA . ASP A 1 303 ? 31.485 -5.129 -17.698 1.00 44.06 303 ASP A CA 1
ATOM 2598 C C . ASP A 1 303 ? 31.076 -6.447 -17.011 1.00 44.06 303 ASP A C 1
ATOM 2600 O O . ASP A 1 303 ? 31.715 -6.887 -16.050 1.00 44.06 303 ASP A O 1
ATOM 2604 N N . GLY A 1 304 ? 30.001 -7.107 -17.457 1.00 39.78 304 GLY A N 1
ATOM 2605 C CA . GLY A 1 304 ? 29.614 -8.443 -16.972 1.00 39.78 304 GLY A CA 1
ATOM 2606 C C . GLY A 1 304 ? 29.182 -8.518 -15.497 1.00 39.78 304 GLY A C 1
ATOM 2607 O O . GLY A 1 304 ? 28.840 -9.597 -15.002 1.00 39.78 304 GLY A O 1
ATOM 2608 N N . ARG A 1 305 ? 29.144 -7.389 -14.782 1.00 41.97 305 ARG A N 1
ATOM 2609 C CA . ARG A 1 305 ? 28.430 -7.258 -13.510 1.00 41.97 305 ARG A CA 1
ATOM 2610 C C . ARG A 1 305 ? 26.970 -6.982 -13.846 1.00 41.97 305 ARG A C 1
ATOM 2612 O O . ARG A 1 305 ? 26.625 -5.883 -14.272 1.00 41.97 305 ARG A O 1
ATOM 2619 N N . ARG A 1 306 ? 26.117 -7.999 -13.693 1.00 44.38 306 ARG A N 1
ATOM 2620 C CA . ARG A 1 306 ? 24.673 -7.759 -13.589 1.00 44.38 306 ARG A CA 1
ATOM 2621 C C . ARG A 1 306 ? 24.481 -6.817 -12.394 1.00 44.38 306 ARG A C 1
ATOM 2623 O O . ARG A 1 306 ? 24.993 -7.141 -11.321 1.00 44.38 306 ARG A O 1
ATOM 2630 N N . LEU A 1 307 ? 23.912 -5.642 -12.680 1.00 47.56 307 LEU A N 1
ATOM 2631 C CA . LEU A 1 307 ? 23.615 -4.567 -11.728 1.00 47.56 307 LEU A CA 1
ATOM 2632 C C . LEU A 1 307 ? 22.778 -5.061 -10.561 1.00 47.56 307 LEU A C 1
ATOM 2634 O O . LEU A 1 307 ? 21.956 -5.975 -10.816 1.00 47.56 307 LEU A O 1
#

Organism: NCBI:txid2666143

InterPro domains:
  IPR025285 Domain of unknown function DUF4145 [PF13643] (159-229)

Radius of gyration: 21.86 Å; chains: 1; bounding box: 56×44×58 Å

=== Feature glossary ===
Legend for the data blocks above and below:

— What the protein is —

Sequence gives the chain of amino acids in standard one-letter code (A=alanine, C=cysteine, …, Y=tyrosine), read N→C. It is the only feature that is directly encoded by the gene; all structural features are derived from the folded form of this sequence.

The annotation block draws on four external resources. InterPro: which protein families and domains the sequence belongs to. GO: standardized terms for what the protein does, what process it participates in, and where in the cell it acts. CATH: which structural fold it has in the CATH hierarchy. Organism: the species of origin.

— Where its atoms are —

Atomic coordinates in PDBx/mmCIF format — the same representation the Protein Data Bank distributes. Each line of the _atom_site loop places one backbone atom in Cartesian space (units: ångströms, origin: arbitrary).

Six rendered views show the 3D structure from the faces of a cube — i.e. along ±x, ±y, ±z. Rendering representation is drawn randomly per protein from cartoon (secondary-structure ribbons), sticks (backbone bonds), or molecular surface; coloring is either N→C rainbow (blue at the N-terminus through red at the C-terminus) or one color per chain.

— Local backbone conformation —

DSSP 8-state secondary structure assigns each residue one of H (α-helix), G (3₁₀-helix), I (π-helix), E (extended β-strand), B (isolated β-bridge), T (hydrogen-bonded turn), S (bend), or '-' (coil). The assignment is computed from backbone hydrogen-bond geometry via the Kabsch–Sander algorithm.

P-SEA three-state annotation labels each residue as helix, strand, or coil based purely on the geometry of the Cα trace. It serves as a fallback when the full backbone (and thus DSSP) is unavailable.

φ (phi) and ψ (psi) are the two rotatable backbone dihedrals per residue: φ is the C(i-1)–N–Cα–C torsion, ψ is the N–Cα–C–N(i+1) torsion, both in degrees on (−180°, 180°]. α-helical residues cluster near (−60°, −45°); β-strand residues near (−120°, +130°). A Ramachandran plot is simply a scatter of (φ, ψ) for every residue.

— Global shape and packing —

Radius of gyration (Rg) is the root-mean-square distance of Cα atoms from their centroid — a single number for overall size and compactness. A globular domain of N residues has Rg ≈ 2.2·N^0.38 Å; an extended or disordered chain has a much larger Rg. The Cα contact count is the number of residue pairs whose Cα atoms are within 8 Å and are more than four positions apart in sequence — a standard proxy for tertiary packing density. The bounding box is the smallest axis-aligned box enclosing all Cα atoms.

Accessible surface area quantifies burial. A residue with SASA near zero is packed into the hydrophobic core; one with SASA >100 Å² sits on the surface. Computed here via the Shrake–Rupley numerical algorithm with a 1.4 Å probe.

The contact map is a binary N×N matrix image: pixel (i, j) is dark where Cα_i and Cα_j are within 8 Å and |i−j|>4. Because the |i−j|>4 filter removes local helical contacts, off-diagonal stripes parallel to the main diagonal indicate parallel β-sheets; stripes perpendicular to it indicate antiparallel β-sheets. The Ramachandran plot scatters every residue's (φ, ψ) pair against the sterically allowed regions. The PAE heatmap renders the predicted-aligned-error matrix.

— Structural neighborhood —

A 3Di character summarizes, for each residue, the relative orientation of the Cα frame of its nearest spatial neighbor. Because it encodes fold topology rather than chemistry, 3Di alignments detect remote structural similarity that sequence alignment misses.

Structural nearest neighbors (via Foldseek easy-search vs the PDB). Reported per hit: target PDB id, E-value, and alignment TM-score. A TM-score above ~0.5 is the conventional threshold for 'same fold'.

— Confidence and disorder —

For AlphaFold models, the B-factor field carries pLDDT — the model's own estimate of local accuracy on a 0–100 scale. Regions with pLDDT<50 should be treated as essentially unmodeled; they often correspond to intrinsically disordered segments.

B-factor (Debye–Waller factor) reflects atomic displacement in the crystal lattice. It is an experimental observable (units Å²), not a prediction; low values mean the atom is pinned down, high values mean it moves or is heterogeneous across the crystal.

Predicted Aligned Error (PAE) is an AlphaFold confidence matrix: entry (i, j) is the expected error in the position of residue j, in ångströms, when the prediction is superimposed on the true structure at residue i. Low PAE within a block of residues means that block is internally rigid and well-predicted; high PAE between two blocks means their relative placement is uncertain even if each block individually is confident.